Protein AF-A0A2E9GRE9-F1 (afdb_monomer_lite)

Sequence (209 aa):
MIEGAEVELYDLEKDPDESDNRAALERDVARELSERLAAVQSAPDWSETRSVGPEESELLMALGYVVSDNALEGDPFAPGLPDARVRVADVALISEGERLLRRVLAARRAGKPERRVELLGKARGVYEELRRRDPNNPHIPYGLALVEFGSGNCALALPLLERAAELHPFRLPLFTALVQCYREAGRYSDAEQAQAVLASLTEQVLDPD

pLDDT: mean 80.94, std 16.48, range [36.91, 98.12]

Radius of gyration: 22.89 Å; chains: 1; bounding box: 59×32×59 Å

Foldseek 3Di:
DADAPDQFDDDCVVCVPSPDGCCVVPVVVSVVVVVVVVVVVPPPDPPPVPPQDPVSVVVCVVVVVDDPPPPDPDDPNPPPPHGVVLCVVVVVLLVLLVVLLVVLVVCVVVVNVVSNLVSLVVSVVSLVVSCVSPVPDLCSLVSVLSSCLSVVNLVVNQVSLVSNCVVCVQDLVSLVSNLVSCVVVVVNVSNVVSVVSNVVSVVCVVDVD

Secondary structure (DSSP, 8-state):
-PPPSS-----TTT-TT-----TTT-HHHHHHHHHHHHHHHSSS-S-------HHHHHHHHHTT-S--TTS-SS-TT-TTSPPTTHHHHHHHHHHHHHHHHHHHHHHHHTT-HHHHHHHHHHHHHHHHHHHHH-TT-THHHHHHHHHHHHTT-HHHHHHHHHHHHHH-TT-HHHHHHHHHHHHHTT-HHHHHHHHHHHHHHHHHHH---

Structure (mmCIF, N/CA/C/O backbone):
data_AF-A0A2E9GRE9-F1
#
_entry.id   AF-A0A2E9GRE9-F1
#
loop_
_atom_site.group_PDB
_atom_site.id
_atom_site.type_symbol
_atom_site.label_atom_id
_atom_site.label_alt_id
_atom_site.label_comp_id
_atom_site.label_asym_id
_atom_site.label_entity_id
_atom_site.label_seq_id
_atom_site.pdbx_PDB_ins_code
_atom_site.Cartn_x
_atom_site.Cartn_y
_atom_site.Cartn_z
_atom_site.occupancy
_atom_site.B_iso_or_equiv
_atom_site.auth_seq_id
_atom_site.auth_comp_id
_atom_site.auth_asym_id
_atom_site.auth_atom_id
_atom_site.pdbx_PDB_model_num
ATOM 1 N N . MET A 1 1 ? 27.136 -0.439 -14.323 1.00 48.53 1 MET A N 1
ATOM 2 C CA . MET A 1 1 ? 25.914 -0.421 -15.155 1.00 48.53 1 MET A CA 1
ATOM 3 C C . MET A 1 1 ? 25.164 -1.706 -14.854 1.00 48.53 1 MET A C 1
ATOM 5 O O . MET A 1 1 ? 25.800 -2.747 -14.914 1.00 48.53 1 MET A O 1
ATOM 9 N N . ILE A 1 2 ? 23.904 -1.645 -14.426 1.00 50.66 2 ILE A N 1
ATOM 10 C CA . ILE A 1 2 ? 23.143 -2.847 -14.040 1.00 50.66 2 ILE A CA 1
ATOM 11 C C . ILE A 1 2 ? 22.568 -3.454 -15.316 1.00 50.66 2 ILE A C 1
ATOM 13 O O . ILE A 1 2 ? 21.858 -2.747 -16.028 1.00 50.66 2 ILE A O 1
ATOM 17 N N . GLU A 1 3 ? 22.899 -4.703 -15.631 1.00 60.19 3 GLU A N 1
ATOM 18 C CA . GLU A 1 3 ? 22.300 -5.440 -16.748 1.00 60.19 3 GLU A CA 1
ATOM 19 C C . GLU A 1 3 ? 20.949 -6.016 -16.300 1.00 60.19 3 GLU A C 1
ATOM 21 O O . GLU A 1 3 ? 20.850 -6.598 -15.219 1.00 60.19 3 GLU A O 1
ATOM 26 N N . GLY A 1 4 ? 19.900 -5.757 -17.084 1.00 63.06 4 GLY A N 1
ATOM 27 C CA . GLY A 1 4 ? 18.545 -6.230 -16.802 1.00 63.06 4 GLY A CA 1
ATOM 28 C C . GLY A 1 4 ? 18.334 -7.680 -17.243 1.00 63.06 4 GLY A C 1
ATOM 29 O O . GLY A 1 4 ? 19.144 -8.240 -17.978 1.00 63.06 4 GLY A O 1
ATOM 30 N N . ALA A 1 5 ? 17.234 -8.293 -16.809 1.00 66.56 5 ALA A N 1
ATOM 31 C CA . ALA A 1 5 ? 16.863 -9.658 -17.189 1.00 66.56 5 ALA A CA 1
ATOM 32 C C . ALA A 1 5 ? 16.397 -9.760 -18.653 1.00 66.56 5 ALA A C 1
ATOM 34 O O . ALA A 1 5 ? 16.486 -10.831 -19.257 1.00 66.56 5 ALA A O 1
ATOM 35 N N . GLU A 1 6 ? 15.908 -8.656 -19.224 1.00 74.38 6 GLU A N 1
ATOM 36 C CA . GLU A 1 6 ? 15.486 -8.564 -20.620 1.00 74.38 6 GLU A CA 1
ATOM 37 C C . GLU A 1 6 ? 16.447 -7.698 -21.444 1.00 74.38 6 GLU A C 1
ATOM 39 O O . GLU A 1 6 ? 17.042 -6.737 -20.954 1.00 74.38 6 GLU A O 1
ATOM 44 N N . VAL A 1 7 ? 16.597 -8.046 -22.727 1.00 82.94 7 VAL A N 1
ATOM 45 C CA . VAL A 1 7 ? 17.365 -7.241 -23.683 1.00 82.94 7 VAL A CA 1
ATOM 46 C C . VAL A 1 7 ? 16.493 -6.077 -24.142 1.00 82.94 7 VAL A C 1
ATOM 48 O O . VAL A 1 7 ? 15.405 -6.280 -24.684 1.00 82.94 7 VAL A O 1
ATOM 51 N N . GLU A 1 8 ? 16.991 -4.860 -23.956 1.00 84.94 8 GLU A N 1
ATOM 52 C CA . GLU A 1 8 ? 16.275 -3.625 -24.266 1.00 84.94 8 GLU A CA 1
ATOM 53 C C . GLU A 1 8 ? 17.073 -2.757 -25.242 1.00 84.94 8 GLU A C 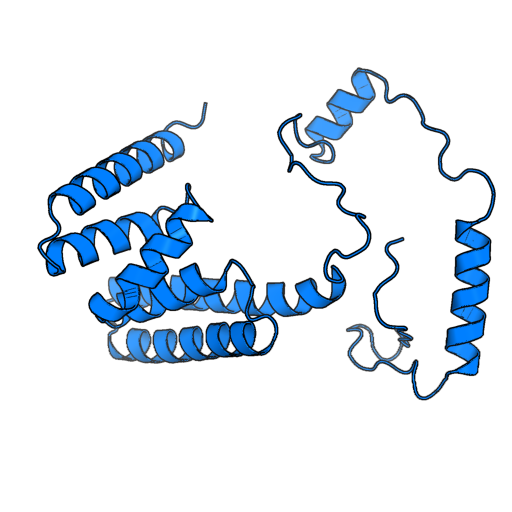1
ATOM 55 O O . GLU A 1 8 ? 18.300 -2.673 -25.158 1.00 84.94 8 GLU A O 1
ATOM 60 N N . LEU A 1 9 ? 16.371 -2.114 -26.177 1.00 89.12 9 LEU A N 1
ATOM 61 C CA . LEU A 1 9 ? 16.954 -1.175 -27.134 1.00 89.12 9 LEU A CA 1
ATOM 62 C C . LEU A 1 9 ? 15.965 -0.035 -27.389 1.00 89.12 9 LEU A C 1
ATOM 64 O O . LEU A 1 9 ? 14.937 -0.253 -28.028 1.00 89.12 9 LEU A O 1
ATOM 68 N N . TYR A 1 10 ? 16.299 1.167 -26.919 1.00 88.50 10 TYR A N 1
ATOM 69 C CA . TYR A 1 10 ? 15.474 2.372 -27.047 1.00 88.50 10 TYR A CA 1
ATOM 70 C C . TYR A 1 10 ? 16.167 3.430 -27.918 1.00 88.50 10 TYR A C 1
ATOM 72 O O . TYR A 1 10 ? 17.393 3.550 -27.924 1.00 88.50 10 TYR A O 1
ATOM 80 N N . ASP A 1 11 ? 15.374 4.212 -28.652 1.00 90.50 11 ASP A N 1
ATOM 81 C CA . ASP A 1 11 ? 15.832 5.363 -29.443 1.00 90.50 11 ASP A CA 1
ATOM 82 C C . ASP A 1 11 ? 15.481 6.645 -28.679 1.00 90.50 11 ASP A C 1
ATOM 84 O O . ASP A 1 11 ? 14.425 7.231 -28.904 1.00 90.50 11 ASP A O 1
ATOM 88 N N . LEU A 1 12 ? 16.351 7.063 -27.755 1.00 87.44 12 LEU A N 1
ATOM 89 C CA . LEU A 1 12 ? 16.073 8.155 -26.806 1.00 87.44 12 LEU A CA 1
ATOM 90 C C . LEU A 1 12 ? 15.789 9.514 -27.468 1.00 87.44 12 LEU A C 1
ATOM 92 O O . LEU A 1 12 ? 15.186 10.386 -26.847 1.00 87.44 12 LEU A O 1
ATOM 96 N N . GLU A 1 13 ? 16.205 9.721 -28.723 1.00 90.12 13 GLU A N 1
ATOM 97 C CA . GLU A 1 13 ? 15.867 10.945 -29.462 1.00 90.12 13 GLU A CA 1
ATOM 98 C C . GLU A 1 13 ? 14.387 10.983 -29.862 1.00 90.12 13 GLU A C 1
ATOM 100 O O . GLU A 1 13 ? 13.791 12.059 -29.944 1.00 90.12 13 GLU A O 1
ATOM 105 N N . LYS A 1 14 ? 13.793 9.816 -30.133 1.00 89.06 14 LYS A N 1
ATOM 106 C CA . LYS A 1 14 ? 12.389 9.684 -30.553 1.00 89.06 14 LYS A CA 1
ATOM 107 C C . LYS A 1 14 ? 11.466 9.230 -29.429 1.00 89.06 14 LYS A C 1
ATOM 109 O O . LYS A 1 14 ? 10.276 9.529 -29.478 1.00 89.06 14 LYS A O 1
ATOM 114 N N . ASP A 1 15 ? 12.016 8.532 -28.448 1.00 87.38 15 ASP A N 1
ATOM 115 C CA . ASP A 1 15 ? 11.335 7.932 -27.310 1.00 87.38 15 ASP A CA 1
ATOM 116 C C . ASP A 1 15 ? 12.112 8.248 -26.019 1.00 87.38 15 ASP A C 1
ATOM 118 O O . ASP A 1 15 ? 12.773 7.383 -25.443 1.00 87.38 15 ASP A O 1
ATOM 122 N N . PRO A 1 16 ? 12.091 9.520 -25.576 1.00 86.00 16 PRO A N 1
ATOM 123 C CA . PRO A 1 16 ? 12.822 9.955 -24.386 1.00 86.00 16 PRO A CA 1
ATOM 124 C C . PRO A 1 16 ? 12.301 9.326 -23.086 1.00 86.00 16 PRO A C 1
ATOM 126 O O . PRO A 1 16 ? 13.002 9.372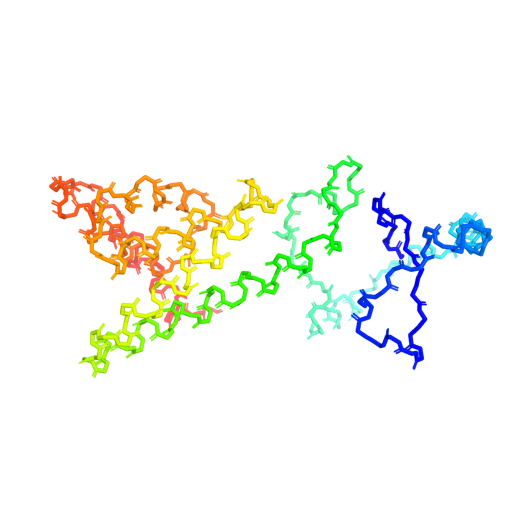 -22.079 1.00 86.00 16 PRO A O 1
ATOM 129 N N . ASP A 1 17 ? 11.088 8.765 -23.105 1.00 78.81 17 ASP A N 1
ATOM 130 C CA . ASP A 1 17 ? 10.452 8.105 -21.962 1.00 78.81 17 ASP A CA 1
ATOM 131 C C . ASP A 1 17 ? 10.656 6.573 -21.964 1.00 78.81 17 ASP A C 1
ATOM 133 O O . ASP A 1 17 ? 10.077 5.893 -21.117 1.00 78.81 17 ASP A O 1
ATOM 137 N N . GLU A 1 18 ? 11.456 6.028 -22.894 1.00 84.50 18 GLU A N 1
ATOM 138 C CA . GLU A 1 18 ? 11.802 4.594 -22.975 1.00 84.50 18 GLU A CA 1
ATOM 139 C C . GLU A 1 18 ? 10.560 3.677 -23.024 1.00 84.50 18 GLU A C 1
ATOM 141 O O . GLU A 1 18 ? 10.478 2.631 -22.379 1.00 84.50 18 GLU A O 1
ATOM 146 N N . SER A 1 19 ? 9.545 4.098 -23.779 1.00 82.25 19 SER A N 1
ATOM 147 C CA . SER A 1 19 ? 8.256 3.419 -23.888 1.00 82.25 19 SER A CA 1
ATOM 148 C C . SER A 1 19 ? 8.178 2.371 -25.010 1.00 82.25 19 SER A C 1
ATOM 150 O O . SER A 1 19 ? 7.302 1.502 -24.963 1.00 82.25 19 SER A O 1
ATOM 152 N N . ASP A 1 20 ? 9.078 2.414 -25.997 1.00 87.31 20 ASP A N 1
ATOM 153 C CA . ASP A 1 20 ? 9.103 1.542 -27.178 1.00 87.31 20 ASP A CA 1
ATOM 154 C C . ASP A 1 20 ? 10.392 0.706 -27.245 1.00 87.31 20 ASP A C 1
ATOM 156 O O . ASP A 1 20 ? 11.412 1.114 -27.808 1.00 87.31 20 ASP A O 1
ATOM 160 N N . ASN A 1 21 ? 10.349 -0.506 -26.680 1.00 88.12 21 ASN A N 1
ATOM 161 C CA . ASN A 1 21 ? 11.479 -1.432 -26.738 1.00 88.12 21 ASN A CA 1
ATOM 162 C C . ASN A 1 21 ? 11.607 -2.069 -28.136 1.00 88.12 21 ASN A C 1
ATOM 164 O O . ASN A 1 21 ? 10.840 -2.958 -28.522 1.00 88.12 21 ASN A O 1
ATOM 168 N N . ARG A 1 22 ? 12.653 -1.684 -28.872 1.00 89.69 22 ARG A N 1
ATOM 169 C CA . ARG A 1 22 ? 12.932 -2.130 -30.247 1.00 89.69 22 ARG A CA 1
ATOM 170 C C . ARG A 1 22 ? 13.828 -3.363 -30.329 1.00 89.69 22 ARG A C 1
ATOM 172 O O . ARG A 1 22 ? 14.076 -3.851 -31.433 1.00 89.69 22 ARG A O 1
ATOM 179 N N . ALA A 1 23 ? 14.276 -3.928 -29.206 1.00 88.62 23 ALA A N 1
ATOM 180 C CA . ALA A 1 23 ? 15.233 -5.042 -29.195 1.00 88.62 23 ALA A CA 1
ATOM 181 C C . ALA A 1 23 ? 14.754 -6.264 -29.998 1.00 88.62 23 ALA A C 1
ATOM 183 O O . ALA A 1 23 ? 15.540 -6.933 -30.671 1.00 88.62 23 ALA A O 1
ATOM 184 N N . ALA A 1 24 ? 13.446 -6.540 -29.983 1.00 87.88 24 ALA A N 1
ATOM 185 C CA . ALA A 1 24 ? 12.862 -7.649 -30.731 1.00 87.88 24 ALA A CA 1
ATOM 186 C C . ALA A 1 24 ? 12.829 -7.417 -32.254 1.00 87.88 24 ALA A C 1
ATOM 188 O O . ALA A 1 24 ? 12.911 -8.395 -33.007 1.00 87.88 24 ALA A O 1
ATOM 189 N N . LEU A 1 25 ? 12.700 -6.155 -32.685 1.00 90.44 25 LEU A N 1
ATOM 190 C CA . LEU A 1 25 ? 12.686 -5.722 -34.087 1.00 90.44 25 LEU A CA 1
ATOM 191 C C . LEU A 1 25 ? 14.108 -5.602 -34.650 1.00 90.44 25 LEU A C 1
ATOM 193 O O . LEU A 1 25 ? 14.351 -5.963 -35.799 1.00 90.44 25 LEU A O 1
ATOM 197 N N . GLU A 1 26 ? 15.056 -5.162 -33.824 1.00 92.06 26 GLU A N 1
ATOM 198 C CA . GLU A 1 26 ? 16.440 -4.859 -34.202 1.00 92.06 26 GLU A CA 1
ATOM 199 C C . GLU A 1 26 ? 17.439 -5.781 -33.503 1.00 92.06 26 GLU A C 1
ATOM 201 O O . GLU A 1 26 ? 18.402 -5.357 -32.866 1.00 92.06 26 GLU A O 1
ATOM 206 N N . ARG A 1 27 ? 17.216 -7.089 -33.645 1.00 89.50 27 ARG A N 1
ATOM 207 C CA . ARG A 1 27 ? 17.977 -8.123 -32.924 1.00 89.50 27 ARG A CA 1
ATOM 208 C C . ARG A 1 27 ? 19.475 -8.102 -33.196 1.00 89.50 27 ARG A C 1
ATOM 210 O O . ARG A 1 27 ? 20.252 -8.495 -32.331 1.00 89.50 27 ARG A O 1
ATOM 217 N N . ASP A 1 28 ? 19.880 -7.725 -34.405 1.00 91.50 28 ASP A N 1
ATOM 218 C CA . ASP A 1 28 ? 21.297 -7.660 -34.767 1.00 91.50 28 ASP A CA 1
ATOM 219 C C . ASP A 1 28 ? 21.977 -6.461 -34.098 1.00 91.50 28 ASP A C 1
ATOM 221 O O . ASP A 1 28 ? 23.050 -6.619 -33.524 1.00 91.50 28 ASP A O 1
ATOM 225 N N . VAL A 1 29 ? 21.305 -5.304 -34.072 1.00 91.19 29 VAL A N 1
ATOM 226 C CA . VAL A 1 29 ? 21.786 -4.092 -33.390 1.00 91.19 29 VAL A CA 1
ATOM 227 C C . VAL A 1 29 ? 21.863 -4.323 -31.883 1.00 91.19 29 VAL A C 1
ATOM 229 O O . VAL A 1 29 ? 22.888 -4.038 -31.270 1.00 91.19 29 VAL A O 1
ATOM 232 N N . ALA A 1 30 ? 20.811 -4.896 -31.290 1.00 88.38 30 ALA A N 1
ATOM 233 C CA . ALA A 1 30 ? 20.783 -5.215 -29.866 1.00 88.38 30 ALA A CA 1
ATOM 234 C C . ALA A 1 30 ? 21.940 -6.152 -29.478 1.00 88.38 30 ALA A C 1
ATOM 236 O O . ALA A 1 30 ? 22.645 -5.886 -28.510 1.00 88.38 30 ALA A O 1
ATOM 237 N N . ARG A 1 31 ? 22.196 -7.199 -30.277 1.00 88.62 31 ARG A N 1
ATOM 238 C CA . ARG A 1 31 ? 23.303 -8.140 -30.041 1.00 88.62 31 ARG A CA 1
ATOM 239 C C . ARG A 1 31 ? 24.666 -7.466 -30.138 1.00 88.62 31 ARG A C 1
ATOM 241 O O . ARG A 1 31 ? 25.493 -7.664 -29.256 1.00 88.62 31 ARG A O 1
ATOM 248 N N . GLU A 1 32 ? 24.892 -6.662 -31.174 1.00 91.25 32 GLU A N 1
ATOM 249 C CA . GLU A 1 32 ? 26.156 -5.943 -31.348 1.00 91.25 32 GLU A CA 1
ATOM 250 C C . GLU A 1 32 ? 26.431 -4.999 -30.169 1.00 91.25 32 GLU A C 1
ATOM 252 O O . GLU A 1 32 ? 27.549 -4.941 -29.654 1.00 91.25 32 GLU A O 1
ATOM 257 N N . LEU A 1 33 ? 25.411 -4.270 -29.712 1.00 86.88 33 LEU A N 1
ATOM 258 C CA . LEU A 1 33 ? 25.533 -3.379 -28.561 1.00 86.88 33 LEU A CA 1
ATOM 259 C C . LEU A 1 33 ? 25.784 -4.151 -27.259 1.00 86.88 33 LEU A C 1
ATOM 261 O O . LEU A 1 33 ? 26.643 -3.734 -26.483 1.00 86.88 33 LEU A O 1
ATOM 265 N N . SER A 1 34 ? 25.115 -5.289 -27.043 1.00 84.06 34 SER A N 1
ATOM 266 C CA . SER A 1 34 ? 25.382 -6.177 -25.903 1.00 84.06 34 SER A CA 1
ATOM 267 C C . SER A 1 34 ? 26.816 -6.713 -25.911 1.00 84.06 34 SER A C 1
ATOM 269 O O . SER A 1 34 ? 27.481 -6.695 -24.880 1.00 84.06 34 SER A O 1
ATOM 271 N N . GLU A 1 35 ? 27.336 -7.135 -27.065 1.00 87.25 35 GLU A N 1
ATOM 272 C CA . GLU A 1 35 ? 28.721 -7.609 -27.194 1.00 87.25 35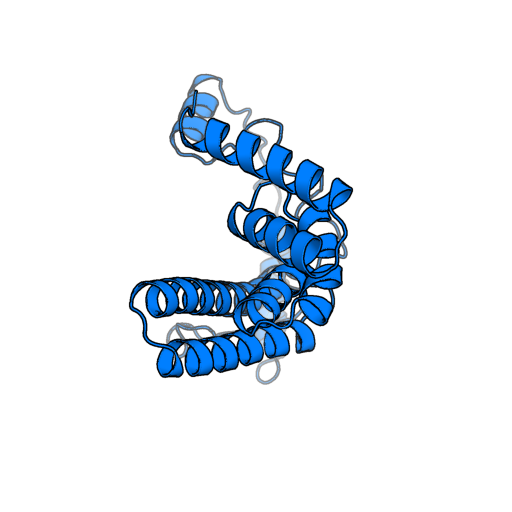 GLU A CA 1
ATOM 273 C C . GLU A 1 35 ? 29.733 -6.493 -26.900 1.00 87.25 35 GLU A C 1
ATOM 275 O O . GLU A 1 35 ? 30.696 -6.698 -26.157 1.00 87.25 35 GLU A O 1
ATOM 280 N N . ARG A 1 36 ? 29.497 -5.283 -27.427 1.00 86.56 36 ARG A N 1
ATOM 281 C CA . ARG A 1 36 ? 30.327 -4.104 -27.132 1.00 86.56 36 ARG A CA 1
ATOM 282 C C . ARG A 1 36 ? 30.297 -3.752 -25.649 1.00 86.56 36 ARG A C 1
ATOM 284 O O . ARG A 1 36 ? 31.336 -3.430 -25.079 1.00 86.56 36 ARG A O 1
ATOM 291 N N . LEU A 1 37 ? 29.129 -3.821 -25.020 1.00 82.19 37 LEU A N 1
ATOM 292 C CA . LEU A 1 37 ? 28.980 -3.564 -23.595 1.00 82.19 37 LEU A CA 1
ATOM 293 C C . LEU A 1 37 ? 29.718 -4.607 -22.752 1.00 82.19 37 LEU A C 1
ATOM 295 O O . LEU A 1 37 ? 30.454 -4.234 -21.840 1.00 82.19 37 LEU A O 1
ATOM 299 N N . ALA A 1 38 ? 29.562 -5.891 -23.074 1.00 80.62 38 ALA A N 1
ATOM 300 C CA . ALA A 1 38 ? 30.269 -6.972 -22.397 1.00 80.62 38 ALA A CA 1
ATOM 301 C C . ALA A 1 38 ? 31.790 -6.800 -22.526 1.00 80.62 38 ALA A C 1
ATOM 303 O O . ALA A 1 38 ? 32.522 -7.015 -21.560 1.00 80.62 38 ALA A O 1
ATOM 304 N N . ALA A 1 39 ? 32.280 -6.336 -23.681 1.00 81.56 39 ALA A N 1
ATOM 305 C CA . ALA A 1 39 ? 33.688 -5.992 -23.876 1.00 81.56 39 ALA A CA 1
ATOM 306 C C . ALA A 1 39 ? 34.142 -4.811 -22.993 1.00 81.56 39 ALA A C 1
ATOM 308 O O . ALA A 1 39 ? 35.253 -4.834 -22.473 1.00 81.56 39 ALA A O 1
ATOM 309 N N . VAL A 1 40 ? 33.290 -3.800 -22.779 1.00 76.81 40 VAL A N 1
ATOM 310 C CA . VAL A 1 40 ? 33.578 -2.673 -21.868 1.00 76.81 40 VAL A CA 1
ATOM 311 C C . VAL A 1 40 ? 33.585 -3.119 -20.403 1.00 76.81 40 VAL A C 1
ATOM 313 O O . VAL A 1 40 ? 34.449 -2.690 -19.644 1.00 76.81 40 VAL A O 1
ATOM 316 N N . GLN A 1 41 ? 32.653 -3.986 -20.001 1.00 68.12 41 GLN A N 1
ATOM 317 C CA . GLN A 1 41 ? 32.567 -4.514 -18.634 1.00 68.12 41 GLN A CA 1
ATOM 318 C C . GLN A 1 41 ? 33.697 -5.497 -18.300 1.00 68.12 41 GLN A C 1
ATOM 320 O O . GLN A 1 41 ? 34.141 -5.552 -17.158 1.00 68.12 41 GLN A O 1
ATOM 325 N N . SER A 1 42 ? 34.161 -6.270 -19.285 1.00 67.50 42 SER A N 1
ATOM 326 C CA . SER A 1 42 ? 35.286 -7.205 -19.140 1.00 67.50 42 SER A CA 1
ATOM 327 C C . SER A 1 42 ? 36.657 -6.555 -19.356 1.00 67.50 42 SER A C 1
ATOM 329 O O . SER A 1 42 ? 37.682 -7.216 -19.176 1.00 67.50 42 SER A O 1
ATOM 331 N N . ALA A 1 43 ? 36.699 -5.269 -19.722 1.00 64.12 43 ALA A N 1
ATOM 332 C CA . ALA A 1 43 ? 37.941 -4.515 -19.807 1.00 64.12 43 ALA A CA 1
ATOM 333 C C . ALA A 1 43 ? 38.577 -4.361 -18.408 1.00 64.12 43 ALA A C 1
ATOM 335 O O . ALA A 1 43 ? 37.850 -4.164 -17.431 1.00 64.12 43 ALA A O 1
ATOM 336 N N . PRO A 1 44 ? 39.917 -4.428 -18.275 1.00 55.78 44 PRO A N 1
ATOM 337 C CA . PRO A 1 44 ? 40.561 -4.323 -16.975 1.00 55.78 44 PRO A CA 1
ATOM 338 C C . PRO A 1 44 ? 40.362 -2.939 -16.347 1.00 55.78 44 PRO A C 1
ATOM 340 O O . PRO A 1 44 ? 40.695 -1.919 -16.944 1.00 55.78 44 PRO A O 1
ATOM 343 N N . ASP A 1 45 ? 39.883 -2.991 -15.109 1.00 54.59 45 ASP A N 1
ATOM 344 C CA . ASP A 1 45 ? 39.979 -2.018 -14.023 1.00 54.59 45 ASP A CA 1
ATOM 345 C C . ASP A 1 45 ? 39.280 -0.655 -14.174 1.00 54.59 45 ASP A C 1
ATOM 347 O O . ASP A 1 45 ? 39.893 0.403 -14.277 1.00 54.59 45 ASP A O 1
ATOM 351 N N . TRP A 1 46 ? 37.951 -0.681 -14.046 1.00 52.81 46 TRP A N 1
ATOM 352 C CA . TRP A 1 46 ? 37.181 0.456 -13.509 1.00 52.81 46 TRP A CA 1
ATOM 353 C C . TRP A 1 46 ? 37.097 0.419 -11.972 1.00 52.81 46 TRP A C 1
ATOM 355 O O . TRP A 1 46 ? 36.374 1.206 -11.363 1.00 52.81 46 TRP A O 1
ATOM 365 N N . SER A 1 47 ? 37.789 -0.539 -11.355 1.00 49.28 47 SER A N 1
ATOM 366 C CA . SER A 1 47 ? 37.681 -0.940 -9.959 1.00 49.28 47 SER A CA 1
ATOM 367 C C . SER A 1 47 ? 39.015 -0.813 -9.241 1.00 49.28 47 SER A C 1
ATOM 369 O O . SER A 1 47 ? 39.316 -1.644 -8.382 1.00 49.28 47 SER A O 1
ATOM 371 N N . GLU A 1 48 ? 39.812 0.219 -9.544 1.00 47.56 48 GLU A N 1
ATOM 372 C CA . GLU A 1 48 ? 40.796 0.635 -8.557 1.00 47.56 48 GLU A CA 1
ATOM 373 C C . GLU A 1 48 ? 39.963 0.949 -7.315 1.00 47.56 48 GLU A C 1
ATOM 375 O O . GLU A 1 48 ? 39.261 1.961 -7.252 1.00 47.56 48 GLU A O 1
ATOM 380 N N . THR A 1 49 ? 39.953 0.018 -6.359 1.00 48.78 49 THR A N 1
ATOM 381 C CA . THR A 1 49 ? 39.425 0.217 -5.019 1.00 48.78 49 THR A CA 1
ATOM 382 C C . THR A 1 49 ? 40.283 1.308 -4.414 1.00 48.78 49 THR A C 1
ATOM 384 O O . THR A 1 49 ? 41.261 1.054 -3.712 1.00 48.78 49 THR A O 1
ATOM 387 N N . ARG A 1 50 ? 39.953 2.552 -4.754 1.00 58.59 50 ARG A N 1
ATOM 388 C CA . ARG A 1 50 ? 40.482 3.730 -4.107 1.00 58.59 50 ARG A CA 1
ATOM 389 C C . ARG A 1 50 ? 40.020 3.610 -2.669 1.00 58.59 50 ARG A C 1
ATOM 391 O O . ARG A 1 50 ? 38.823 3.652 -2.392 1.00 58.59 50 ARG A O 1
ATOM 398 N N . SER A 1 51 ? 40.967 3.430 -1.756 1.00 57.97 51 SER A N 1
ATOM 399 C CA . SER A 1 51 ? 40.673 3.580 -0.340 1.00 57.97 51 SER A CA 1
ATOM 400 C C . SER A 1 51 ? 40.171 5.006 -0.136 1.00 57.97 51 SER A C 1
ATOM 402 O O . SER A 1 51 ? 40.925 5.958 -0.344 1.00 57.97 51 SER A O 1
ATOM 404 N N . VAL A 1 52 ? 38.897 5.147 0.212 1.00 66.31 52 VAL A N 1
ATOM 405 C CA . VAL A 1 52 ? 38.300 6.439 0.539 1.00 66.31 52 VAL A CA 1
ATOM 406 C C . VAL A 1 52 ? 38.958 6.928 1.827 1.00 66.31 52 VAL A C 1
ATOM 408 O O . VAL A 1 52 ? 38.944 6.228 2.842 1.00 66.31 52 VAL A O 1
ATOM 411 N N . GLY A 1 53 ? 39.598 8.096 1.772 1.00 77.00 53 GLY A N 1
ATOM 412 C CA . GLY A 1 53 ? 40.222 8.694 2.951 1.00 77.00 53 GLY A CA 1
ATOM 413 C C . GLY A 1 53 ? 39.182 9.131 3.998 1.00 77.00 53 GLY A C 1
ATOM 414 O O . GLY A 1 53 ? 38.005 9.271 3.670 1.00 77.00 53 GLY A O 1
ATOM 415 N N . PRO A 1 54 ? 39.586 9.409 5.250 1.00 67.75 54 PRO A N 1
ATOM 416 C CA . PRO A 1 54 ? 38.666 9.835 6.311 1.00 67.75 54 PRO A CA 1
ATOM 417 C C . PRO A 1 54 ? 37.847 11.086 5.950 1.00 67.75 54 PRO A C 1
ATOM 419 O O . PRO A 1 54 ? 36.634 11.097 6.132 1.00 67.75 54 PRO A O 1
ATOM 422 N N . GLU A 1 55 ? 38.490 12.101 5.364 1.00 71.56 55 GLU A N 1
ATOM 423 C CA . GLU A 1 55 ? 37.822 13.334 4.910 1.00 71.56 55 GLU A CA 1
ATOM 424 C C . GLU A 1 55 ? 36.857 13.084 3.744 1.00 71.56 55 GLU A C 1
ATOM 426 O O . GLU A 1 55 ? 35.792 13.689 3.663 1.00 71.56 55 GLU A O 1
ATOM 431 N N . GLU A 1 56 ? 37.205 12.175 2.833 1.00 74.00 56 GLU A N 1
ATOM 432 C CA . GLU A 1 56 ? 36.339 11.823 1.706 1.00 74.00 56 GLU A CA 1
ATOM 433 C C . GLU A 1 56 ? 35.116 11.042 2.176 1.00 74.00 56 GLU A C 1
ATOM 435 O O . GLU A 1 56 ? 34.022 11.250 1.661 1.00 74.00 56 GLU A O 1
ATOM 440 N N . SER A 1 57 ? 35.285 10.188 3.185 1.00 68.44 57 SER A N 1
ATOM 441 C CA . SER A 1 57 ? 34.184 9.478 3.829 1.00 68.44 57 SER A CA 1
ATOM 442 C C . SER A 1 57 ? 33.217 10.459 4.495 1.00 68.44 57 SER A C 1
ATOM 444 O O . SER A 1 57 ? 32.012 10.379 4.265 1.00 68.44 57 SER A O 1
ATOM 446 N N . GLU A 1 58 ? 33.727 11.453 5.234 1.00 69.88 58 GLU A N 1
ATOM 447 C CA . GLU A 1 58 ? 32.902 12.534 5.797 1.00 69.88 58 GLU A CA 1
ATOM 448 C C . GLU A 1 58 ? 32.176 13.340 4.719 1.00 69.88 58 GLU A C 1
ATOM 450 O O . GLU A 1 58 ? 30.987 13.627 4.861 1.00 69.88 58 GLU A O 1
ATOM 455 N N . LEU A 1 59 ? 32.854 13.665 3.617 1.00 68.00 59 LEU A N 1
ATOM 456 C CA . LEU A 1 59 ? 32.250 14.393 2.505 1.00 68.00 59 LEU A CA 1
ATOM 457 C C . LEU A 1 59 ? 31.135 13.578 1.835 1.00 68.00 59 LEU A C 1
ATOM 459 O O . LEU A 1 59 ? 30.071 14.111 1.525 1.00 68.00 59 LEU A O 1
ATOM 463 N N . LEU A 1 60 ? 31.351 12.279 1.636 1.00 70.38 60 LEU A N 1
ATOM 464 C CA . LEU A 1 60 ? 30.355 11.381 1.057 1.00 70.38 60 LEU A CA 1
ATOM 465 C C . LEU A 1 60 ? 29.170 11.155 2.002 1.00 70.38 60 LEU A C 1
ATOM 467 O O . LEU A 1 60 ? 28.035 11.086 1.529 1.00 70.38 60 LEU A O 1
ATOM 471 N N . MET A 1 61 ? 29.404 11.107 3.317 1.00 61.53 61 MET A N 1
ATOM 472 C CA . MET A 1 61 ? 28.341 11.099 4.327 1.00 61.53 61 MET A CA 1
ATOM 473 C C . MET A 1 61 ? 27.540 12.408 4.304 1.00 61.53 61 MET A C 1
ATOM 475 O O . MET A 1 61 ? 26.314 12.370 4.253 1.00 61.53 61 MET A O 1
ATOM 479 N N . ALA A 1 62 ? 28.207 13.565 4.251 1.00 60.72 62 ALA A N 1
ATOM 480 C CA . ALA A 1 62 ? 27.557 14.876 4.163 1.00 60.72 62 ALA A CA 1
ATOM 481 C C . ALA A 1 62 ? 26.732 15.057 2.874 1.00 60.72 62 ALA A C 1
ATOM 483 O O . ALA A 1 62 ? 25.724 15.762 2.872 1.00 60.72 62 ALA A O 1
ATOM 484 N N . LEU A 1 63 ? 27.145 14.407 1.784 1.00 63.38 63 LEU A N 1
ATOM 485 C CA . LEU A 1 63 ? 26.427 14.383 0.508 1.00 63.38 63 LEU A CA 1
ATOM 486 C C . LEU A 1 63 ? 25.371 13.262 0.419 1.00 63.38 63 LEU A C 1
ATOM 488 O O . LEU A 1 63 ? 24.651 13.196 -0.576 1.00 63.38 63 LEU A O 1
ATOM 492 N N . GLY A 1 64 ? 25.266 12.393 1.431 1.00 51.88 64 GLY A N 1
ATOM 493 C CA . GLY A 1 64 ? 24.290 11.300 1.492 1.00 51.88 64 GLY A CA 1
ATOM 494 C C . GLY A 1 64 ? 24.595 10.094 0.594 1.00 51.88 64 GLY A C 1
ATOM 495 O O . GLY A 1 64 ? 23.711 9.269 0.375 1.00 51.88 64 GLY A O 1
ATOM 496 N N . TYR A 1 65 ? 25.819 9.973 0.070 1.00 60.72 65 TYR A N 1
ATOM 497 C CA . TYR A 1 65 ? 26.254 8.834 -0.756 1.00 60.72 65 TYR A CA 1
ATOM 498 C C . TYR A 1 65 ? 26.726 7.627 0.067 1.00 60.72 65 TYR A C 1
ATOM 500 O O . TYR A 1 65 ? 26.866 6.536 -0.480 1.00 60.72 65 TYR A O 1
ATOM 508 N N . VAL A 1 66 ? 26.959 7.807 1.369 1.00 56.44 66 VAL A N 1
ATOM 509 C CA . VAL A 1 66 ? 27.248 6.725 2.319 1.00 56.44 66 VAL A CA 1
ATOM 510 C C . VAL A 1 66 ? 26.096 6.658 3.315 1.00 56.44 66 VAL A C 1
ATOM 512 O O . VAL A 1 66 ? 25.851 7.610 4.053 1.00 56.44 66 VAL A O 1
ATOM 515 N N . VAL A 1 67 ? 25.382 5.532 3.327 1.00 49.97 67 VAL A N 1
ATOM 516 C CA . VAL A 1 67 ? 24.450 5.189 4.406 1.00 49.97 67 VAL A CA 1
ATOM 517 C C . VAL A 1 67 ? 25.266 4.461 5.473 1.00 49.97 67 VAL A C 1
ATOM 519 O O . VAL A 1 67 ? 26.096 3.619 5.137 1.00 49.97 67 VAL A O 1
ATOM 522 N N . SER A 1 68 ? 25.071 4.821 6.741 1.00 40.84 68 SER A N 1
ATOM 523 C CA . SER A 1 68 ? 25.713 4.169 7.888 1.00 40.84 68 SER A CA 1
ATOM 524 C C . SER A 1 68 ? 25.546 2.641 7.851 1.00 40.84 68 SER A C 1
ATOM 526 O O . SER A 1 68 ? 24.598 2.144 7.244 1.00 40.84 68 SER A O 1
ATOM 528 N N . ASP A 1 69 ? 26.449 1.920 8.531 1.00 41.69 69 ASP A N 1
ATOM 529 C CA . ASP A 1 69 ? 26.644 0.449 8.595 1.00 41.69 69 ASP A CA 1
ATOM 530 C C . ASP A 1 69 ? 25.391 -0.451 8.771 1.00 41.69 69 ASP A C 1
ATOM 532 O O . ASP A 1 69 ? 25.504 -1.672 8.770 1.00 41.69 69 ASP A O 1
ATOM 536 N N . ASN A 1 70 ? 24.185 0.110 8.883 1.00 39.16 70 ASN A N 1
ATOM 537 C CA . ASN A 1 70 ? 22.907 -0.604 8.950 1.00 39.16 70 ASN A CA 1
ATOM 538 C C . ASN A 1 70 ? 22.098 -0.594 7.635 1.00 39.16 70 ASN A C 1
ATOM 540 O O . ASN A 1 70 ? 20.906 -0.921 7.630 1.00 39.16 70 ASN A O 1
ATOM 544 N N . ALA A 1 71 ? 22.699 -0.215 6.508 1.00 38.94 71 ALA A N 1
ATOM 545 C CA . ALA A 1 71 ? 22.026 -0.217 5.214 1.00 38.94 71 ALA A CA 1
ATOM 546 C C . ALA A 1 71 ? 21.917 -1.635 4.627 1.00 38.94 71 ALA A C 1
ATOM 548 O O . ALA A 1 71 ? 22.814 -2.083 3.927 1.00 38.94 71 ALA A O 1
ATOM 549 N N . LEU A 1 72 ? 20.785 -2.296 4.899 1.00 40.03 72 LEU A N 1
ATOM 550 C CA . LEU A 1 72 ? 20.253 -3.483 4.208 1.00 40.03 72 LEU A CA 1
ATOM 551 C C . LEU A 1 72 ? 21.255 -4.643 4.036 1.00 40.03 72 LEU A C 1
ATOM 553 O O . LEU A 1 72 ? 22.004 -4.703 3.068 1.00 40.03 72 LEU A O 1
ATOM 557 N N . GLU A 1 73 ? 21.192 -5.632 4.932 1.00 36.91 73 GLU A N 1
ATOM 558 C CA . GLU A 1 73 ? 21.824 -6.938 4.706 1.00 36.91 73 GLU A CA 1
ATOM 559 C C . GLU A 1 73 ? 21.382 -7.533 3.352 1.00 36.91 73 GLU A C 1
ATOM 561 O O . GLU A 1 73 ? 20.211 -7.863 3.153 1.00 36.91 73 GLU A O 1
ATOM 566 N N . GLY A 1 74 ? 22.330 -7.680 2.422 1.00 47.72 74 GLY A N 1
ATOM 567 C CA . GLY A 1 74 ? 22.149 -8.359 1.137 1.00 47.72 74 GLY A CA 1
ATOM 568 C C . GLY A 1 74 ? 22.997 -7.741 0.025 1.00 47.72 74 GLY A C 1
ATOM 569 O O . GLY A 1 74 ? 23.088 -6.524 -0.079 1.00 47.72 74 GLY A O 1
ATOM 570 N N . ASP A 1 75 ? 23.616 -8.571 -0.819 1.00 50.66 75 ASP A N 1
ATOM 571 C CA . ASP A 1 75 ? 24.271 -8.095 -2.044 1.00 50.66 75 ASP A CA 1
ATOM 572 C C . ASP A 1 75 ? 23.189 -7.563 -3.010 1.00 50.66 75 ASP A C 1
ATOM 574 O O . ASP A 1 75 ? 22.368 -8.356 -3.481 1.00 50.66 75 ASP A O 1
ATOM 578 N N . PRO A 1 76 ? 23.146 -6.249 -3.317 1.00 50.75 76 PRO A N 1
ATOM 579 C CA . PRO A 1 76 ? 22.141 -5.666 -4.210 1.00 50.75 76 PRO A CA 1
ATOM 580 C C . PRO A 1 76 ? 22.285 -6.140 -5.665 1.00 50.75 76 PRO A C 1
ATOM 582 O O . PRO A 1 76 ? 21.411 -5.857 -6.486 1.00 50.75 76 PRO A O 1
ATOM 585 N N . PHE A 1 77 ? 23.357 -6.871 -5.977 1.00 56.75 77 PHE A N 1
ATOM 586 C CA . PHE A 1 77 ? 23.621 -7.492 -7.270 1.00 56.75 77 PHE A CA 1
ATOM 587 C C . PHE A 1 77 ? 23.573 -9.026 -7.210 1.00 56.75 77 PHE A C 1
ATOM 589 O O . PHE A 1 77 ? 24.003 -9.685 -8.159 1.00 56.75 77 PHE A O 1
ATOM 596 N N . ALA A 1 78 ? 23.033 -9.609 -6.130 1.00 54.97 78 ALA A N 1
ATOM 597 C CA . ALA A 1 78 ? 22.938 -11.055 -5.981 1.00 54.97 78 ALA A CA 1
ATOM 598 C C . ALA A 1 78 ? 22.209 -11.696 -7.187 1.00 54.97 78 ALA A C 1
ATOM 600 O O . ALA A 1 78 ? 21.090 -11.286 -7.526 1.00 54.97 78 ALA A O 1
ATOM 601 N N . PRO A 1 79 ? 22.793 -12.732 -7.822 1.00 49.03 79 PRO A N 1
ATOM 602 C CA . PRO A 1 79 ? 22.151 -13.441 -8.923 1.00 49.03 79 PRO A CA 1
ATOM 603 C C . PRO A 1 79 ? 20.804 -14.025 -8.477 1.00 49.03 79 PRO A C 1
ATOM 605 O O . PRO A 1 79 ? 20.744 -14.797 -7.520 1.00 49.03 79 PRO A O 1
ATOM 608 N N . GLY A 1 80 ? 19.721 -13.670 -9.172 1.00 57.03 80 GLY A N 1
ATOM 609 C CA . GLY A 1 80 ? 18.360 -14.115 -8.848 1.00 57.03 80 GLY A CA 1
ATOM 610 C C . GLY A 1 80 ? 17.487 -13.080 -8.132 1.00 57.03 80 GLY A C 1
ATOM 611 O O . GLY A 1 80 ? 16.314 -13.362 -7.883 1.00 57.03 80 GLY A O 1
ATOM 612 N N . LEU A 1 81 ? 18.006 -11.881 -7.841 1.00 52.84 81 LEU A N 1
ATOM 613 C CA . LEU A 1 81 ? 17.153 -10.743 -7.502 1.00 52.84 81 LEU A CA 1
ATOM 614 C C . LEU A 1 81 ? 16.291 -10.344 -8.718 1.00 52.84 81 LEU A C 1
ATOM 616 O O . LEU A 1 81 ? 16.792 -10.362 -9.845 1.00 52.84 81 LEU A O 1
ATOM 620 N N . PRO A 1 82 ? 15.006 -9.988 -8.520 1.00 56.22 82 PRO A N 1
ATOM 621 C CA . PRO A 1 82 ? 14.181 -9.435 -9.590 1.00 56.22 82 PRO A CA 1
ATOM 622 C C . PRO A 1 82 ? 14.852 -8.204 -10.200 1.00 56.22 82 PRO A C 1
ATOM 624 O O . PRO A 1 82 ? 15.400 -7.381 -9.463 1.00 56.22 82 PRO A O 1
ATOM 627 N N . ASP A 1 83 ? 14.775 -8.065 -11.524 1.00 61.12 83 ASP A N 1
ATOM 628 C CA . ASP A 1 83 ? 15.351 -6.925 -12.236 1.00 61.12 83 ASP A CA 1
ATOM 629 C C . ASP A 1 83 ? 14.867 -5.604 -11.616 1.00 61.12 83 ASP A C 1
ATOM 631 O O . ASP A 1 83 ? 13.666 -5.325 -11.524 1.00 61.12 83 ASP A O 1
ATOM 635 N N . ALA A 1 84 ? 15.817 -4.780 -11.173 1.00 59.50 84 ALA A N 1
ATOM 636 C CA . ALA A 1 84 ? 15.530 -3.498 -10.548 1.00 59.50 84 ALA A CA 1
ATOM 637 C C . ALA A 1 84 ? 14.722 -2.566 -11.470 1.00 59.50 84 ALA A C 1
ATOM 639 O O . ALA A 1 84 ? 13.954 -1.745 -10.967 1.00 59.50 84 ALA A O 1
ATOM 640 N N . ARG A 1 85 ? 14.829 -2.719 -12.799 1.00 62.44 85 ARG A N 1
ATOM 641 C CA . ARG A 1 85 ? 14.050 -1.959 -13.790 1.00 62.44 85 ARG A CA 1
ATOM 642 C C . ARG A 1 85 ? 12.572 -2.344 -13.785 1.00 62.44 85 ARG A C 1
ATOM 644 O O . ARG A 1 85 ? 11.718 -1.465 -13.858 1.00 62.44 85 ARG A O 1
ATOM 651 N N . VAL A 1 86 ? 12.244 -3.621 -13.565 1.00 61.81 86 VAL A N 1
ATOM 652 C CA . VAL A 1 86 ? 10.849 -4.076 -13.389 1.00 61.81 86 VAL A CA 1
ATOM 653 C C . VAL A 1 86 ? 10.210 -3.389 -12.180 1.00 61.81 86 VAL A C 1
ATOM 655 O O . VAL A 1 86 ? 9.046 -2.982 -12.227 1.00 61.81 86 VAL A O 1
ATOM 658 N N . ARG A 1 87 ? 11.000 -3.151 -11.125 1.00 62.28 87 ARG A N 1
ATOM 659 C CA . ARG A 1 87 ? 10.540 -2.436 -9.930 1.00 62.28 87 ARG A CA 1
ATOM 660 C C . ARG A 1 87 ? 10.273 -0.949 -10.179 1.00 62.28 87 ARG A C 1
ATOM 662 O O . ARG A 1 87 ? 9.541 -0.361 -9.391 1.00 62.28 87 ARG A O 1
ATOM 669 N N . VAL A 1 88 ? 10.797 -0.328 -11.241 1.00 65.62 88 VAL A N 1
ATOM 670 C CA . VAL A 1 88 ? 10.550 1.100 -11.541 1.00 65.62 88 VAL A CA 1
ATOM 671 C C . VAL A 1 88 ? 9.077 1.340 -11.880 1.00 65.62 88 VAL A C 1
ATOM 673 O O . VAL A 1 88 ? 8.454 2.258 -11.340 1.00 65.62 88 VAL A O 1
ATOM 676 N N . ALA A 1 89 ? 8.480 0.473 -12.702 1.00 68.88 89 ALA A N 1
ATOM 677 C CA . ALA A 1 89 ? 7.049 0.533 -13.003 1.00 68.88 89 ALA A CA 1
ATOM 678 C C . ALA A 1 89 ? 6.192 0.289 -11.747 1.00 68.88 89 ALA A C 1
ATOM 680 O O . ALA A 1 89 ? 5.177 0.958 -11.529 1.00 68.88 89 ALA A O 1
ATOM 681 N N . ASP A 1 90 ? 6.634 -0.618 -10.874 1.00 78.19 90 ASP A N 1
ATOM 682 C CA . ASP A 1 90 ? 5.967 -0.878 -9.600 1.00 78.19 90 ASP A CA 1
ATOM 683 C C . ASP A 1 90 ? 6.088 0.318 -8.644 1.00 78.19 90 ASP A C 1
ATOM 685 O O . ASP A 1 90 ? 5.124 0.646 -7.956 1.00 78.19 90 ASP A O 1
ATOM 689 N N . VAL A 1 91 ? 7.215 1.039 -8.644 1.00 80.19 91 VAL A N 1
ATOM 690 C CA . VAL A 1 91 ? 7.409 2.276 -7.867 1.00 80.19 91 VAL A CA 1
ATOM 691 C C . VAL A 1 91 ? 6.410 3.355 -8.284 1.00 80.19 91 VAL A C 1
ATOM 693 O O . VAL A 1 91 ? 5.873 4.046 -7.412 1.00 80.19 91 VAL A O 1
ATOM 696 N N . ALA A 1 92 ? 6.098 3.483 -9.577 1.00 83.69 92 ALA A N 1
ATOM 697 C CA . ALA A 1 92 ? 5.077 4.419 -10.048 1.00 83.69 92 ALA A CA 1
ATOM 698 C C . ALA A 1 92 ? 3.679 4.057 -9.511 1.00 83.69 92 ALA A C 1
ATOM 700 O O . ALA A 1 92 ? 2.970 4.924 -8.991 1.00 83.69 92 ALA A O 1
ATOM 701 N N . LEU A 1 93 ? 3.306 2.772 -9.553 1.00 87.12 93 LEU A N 1
ATOM 702 C CA . LEU A 1 93 ? 2.044 2.279 -8.987 1.00 87.12 93 LEU A CA 1
ATOM 703 C C . LEU A 1 93 ? 1.993 2.446 -7.463 1.00 87.12 93 LEU A C 1
ATOM 705 O O . LEU A 1 93 ? 0.993 2.927 -6.931 1.00 87.12 93 LEU A O 1
ATOM 709 N N . ILE A 1 94 ? 3.071 2.113 -6.749 1.00 85.81 94 ILE A N 1
ATOM 710 C CA . ILE A 1 94 ? 3.172 2.291 -5.294 1.00 85.81 94 ILE A CA 1
ATOM 711 C C . ILE A 1 94 ? 2.981 3.768 -4.937 1.00 85.81 94 ILE A C 1
ATOM 713 O O . ILE A 1 94 ? 2.151 4.095 -4.085 1.00 85.81 94 ILE A O 1
ATOM 717 N N . SER A 1 95 ? 3.693 4.660 -5.628 1.00 86.12 95 SER A N 1
ATOM 718 C CA . SER A 1 95 ? 3.613 6.109 -5.415 1.00 86.12 95 SER A CA 1
ATOM 719 C C . SER A 1 95 ? 2.204 6.641 -5.674 1.00 86.12 95 SER A C 1
ATOM 721 O O . SER A 1 95 ? 1.686 7.453 -4.900 1.00 86.12 95 SER A O 1
ATOM 723 N N . GLU A 1 96 ? 1.544 6.156 -6.727 1.00 91.19 96 GLU A N 1
ATOM 724 C CA . GLU A 1 96 ? 0.170 6.534 -7.036 1.00 91.19 96 GLU A CA 1
ATOM 725 C C . GLU A 1 96 ? -0.822 6.045 -5.975 1.00 91.19 96 GLU A C 1
ATOM 727 O O . GLU A 1 96 ? -1.674 6.813 -5.514 1.00 91.19 96 GLU A O 1
ATOM 732 N N . GLY A 1 97 ? -0.684 4.793 -5.538 1.00 93.31 97 GLY A N 1
ATOM 733 C CA . GLY A 1 97 ? -1.492 4.204 -4.474 1.00 93.31 97 GLY A CA 1
ATOM 734 C C . GLY A 1 97 ? -1.365 4.989 -3.168 1.00 93.31 97 GLY A C 1
ATOM 735 O O . GLY A 1 97 ? -2.375 5.397 -2.583 1.00 93.31 97 GLY A O 1
ATOM 736 N N . GLU A 1 98 ? -0.137 5.307 -2.750 1.00 91.06 98 GLU A N 1
ATOM 737 C CA . GLU A 1 98 ? 0.116 6.110 -1.550 1.00 91.06 98 GLU A CA 1
ATOM 738 C C . GLU A 1 98 ? -0.465 7.526 -1.677 1.00 91.06 98 GLU A C 1
ATOM 740 O O . GLU A 1 98 ? -1.084 8.043 -0.737 1.00 91.06 98 GLU A O 1
ATOM 745 N N . ARG A 1 99 ? -0.331 8.161 -2.848 1.00 93.62 99 ARG A N 1
ATOM 746 C CA . ARG A 1 99 ? -0.912 9.482 -3.120 1.00 93.62 99 ARG A CA 1
ATOM 747 C C . ARG A 1 99 ? -2.434 9.461 -2.997 1.00 93.62 99 ARG A C 1
ATOM 749 O O . ARG A 1 99 ? -3.019 10.373 -2.400 1.00 93.62 99 ARG A O 1
ATOM 756 N N . LEU A 1 100 ? -3.090 8.431 -3.526 1.00 97.50 100 LEU A N 1
ATOM 757 C CA . LEU A 1 100 ? -4.535 8.245 -3.399 1.00 97.50 100 LEU A CA 1
ATOM 758 C C . LEU A 1 100 ? -4.944 8.040 -1.936 1.00 97.50 100 LEU A C 1
ATOM 760 O O . LEU A 1 100 ? -5.859 8.723 -1.471 1.00 97.50 100 LEU A O 1
ATOM 764 N N . LEU A 1 101 ? -4.232 7.203 -1.177 1.00 93.94 101 LEU A N 1
ATOM 765 C CA . LEU A 1 101 ? -4.494 6.977 0.250 1.00 93.94 101 LEU A CA 1
ATOM 766 C C . LEU A 1 101 ? -4.323 8.252 1.096 1.00 93.94 101 LEU A C 1
ATOM 768 O O . LEU A 1 101 ? -5.159 8.549 1.954 1.00 93.94 101 LEU A O 1
ATOM 772 N N . ARG A 1 102 ? -3.319 9.092 0.815 1.00 92.88 102 ARG A N 1
ATOM 773 C CA . ARG A 1 102 ? -3.197 10.414 1.466 1.00 92.88 102 ARG A CA 1
ATOM 774 C C . ARG A 1 102 ? -4.415 11.298 1.183 1.00 92.88 102 ARG A C 1
ATOM 776 O O . ARG A 1 102 ? -4.922 11.974 2.081 1.00 92.88 102 ARG A O 1
ATOM 783 N N . ARG A 1 103 ? -4.937 11.266 -0.046 1.00 96.06 103 ARG A N 1
ATOM 784 C CA . ARG A 1 103 ? -6.150 12.012 -0.426 1.00 96.06 103 ARG A CA 1
ATOM 785 C C . ARG A 1 103 ? -7.412 11.440 0.218 1.00 96.06 103 ARG A C 1
ATOM 787 O O . ARG A 1 103 ? -8.299 12.224 0.545 1.00 96.06 103 ARG A O 1
ATOM 794 N N . VAL A 1 104 ? -7.493 10.126 0.445 1.00 96.19 104 VAL A N 1
ATOM 795 C CA . VAL A 1 104 ? -8.571 9.494 1.234 1.00 96.19 104 VAL A CA 1
ATOM 796 C C . VAL A 1 104 ? -8.605 10.094 2.639 1.00 96.19 104 VAL A C 1
ATOM 798 O O . VAL A 1 104 ? -9.667 10.524 3.097 1.00 96.19 104 VAL A O 1
ATOM 801 N N . LEU A 1 105 ? -7.448 10.196 3.304 1.00 91.25 105 LEU A N 1
ATOM 802 C CA . LEU A 1 105 ? -7.347 10.809 4.633 1.00 91.25 105 LEU A CA 1
ATOM 803 C C . LEU A 1 105 ? -7.763 12.286 4.612 1.00 91.25 105 LEU A C 1
ATOM 805 O O . LEU A 1 105 ? -8.520 12.726 5.479 1.00 91.25 105 LEU A O 1
ATOM 809 N N . ALA A 1 106 ? -7.330 13.045 3.603 1.00 93.19 106 ALA A N 1
ATOM 810 C CA . ALA A 1 106 ? -7.739 14.439 3.432 1.00 93.19 106 ALA A CA 1
ATOM 811 C C . ALA A 1 106 ? -9.258 14.579 3.206 1.00 93.19 106 ALA A C 1
ATOM 813 O O . ALA A 1 106 ? -9.902 15.410 3.843 1.00 93.19 106 ALA A O 1
ATOM 814 N N . ALA A 1 107 ? -9.855 13.733 2.360 1.00 94.62 107 ALA A N 1
ATOM 815 C CA . ALA A 1 107 ? -11.295 13.720 2.104 1.00 94.62 107 ALA A CA 1
ATOM 816 C C . ALA A 1 107 ? -12.104 13.342 3.354 1.00 94.62 107 ALA A C 1
ATOM 818 O O . ALA A 1 107 ? -13.148 13.943 3.608 1.00 94.62 107 ALA A O 1
ATOM 819 N N . ARG A 1 108 ? -11.604 12.399 4.169 1.00 92.88 108 ARG A N 1
ATOM 820 C CA . ARG A 1 108 ? -12.195 12.053 5.472 1.00 92.88 108 ARG A CA 1
ATOM 821 C C . ARG A 1 108 ? -12.213 13.263 6.406 1.00 92.88 108 ARG A C 1
ATOM 823 O O . ARG A 1 108 ? -13.266 13.564 6.955 1.00 92.88 108 ARG A O 1
ATOM 830 N N . ARG A 1 109 ? -11.082 13.963 6.561 1.00 93.38 109 ARG A N 1
ATOM 831 C CA . ARG A 1 109 ? -10.981 15.165 7.413 1.00 93.38 109 ARG A CA 1
ATOM 832 C C . ARG A 1 109 ? -11.875 16.305 6.927 1.00 93.38 109 ARG A C 1
ATOM 834 O O . ARG A 1 109 ? -12.452 17.011 7.740 1.00 93.38 109 ARG A O 1
ATOM 841 N N . ALA A 1 110 ? -12.026 16.445 5.613 1.00 95.69 110 ALA A N 1
ATOM 842 C CA . ALA A 1 110 ? -12.896 17.444 4.999 1.00 95.69 110 ALA A CA 1
ATOM 843 C C . ALA A 1 110 ? -14.392 17.069 5.008 1.00 95.69 110 ALA A C 1
ATOM 845 O O . ALA A 1 110 ? -15.190 17.815 4.447 1.00 95.69 110 ALA A O 1
ATOM 846 N N . GLY A 1 111 ? -14.775 15.912 5.567 1.00 96.44 111 GLY A N 1
ATOM 847 C CA . GLY A 1 111 ? -16.170 15.467 5.601 1.00 96.44 111 GLY A CA 1
ATOM 848 C C . GLY A 1 111 ? -16.770 15.198 4.216 1.00 96.44 111 GLY A C 1
ATOM 849 O O . GLY A 1 111 ? -17.953 15.442 4.019 1.00 96.44 111 GLY A O 1
ATOM 850 N N . LYS A 1 112 ? -15.966 14.726 3.250 1.00 97.31 112 LYS A N 1
ATOM 851 C CA . LYS A 1 112 ? -16.385 14.450 1.860 1.00 97.31 112 LYS A CA 1
ATOM 852 C C . LYS A 1 112 ? -16.484 12.938 1.596 1.00 97.31 112 LYS A C 1
ATOM 854 O O . LYS A 1 112 ? -15.539 12.362 1.040 1.00 97.31 112 LYS A O 1
ATOM 859 N N . PRO A 1 113 ? -17.565 12.261 2.024 1.00 95.19 113 PRO A N 1
ATOM 860 C CA . PRO A 1 113 ? -17.666 10.805 1.964 1.00 95.19 113 PRO A CA 1
ATOM 861 C C . PRO A 1 113 ? -17.699 10.258 0.531 1.00 95.19 113 PRO A C 1
ATOM 863 O O . PRO A 1 113 ? -17.054 9.246 0.274 1.00 95.19 113 PRO A O 1
ATOM 866 N N . GLU A 1 114 ? -18.341 10.938 -0.419 1.00 97.00 114 GLU A N 1
ATOM 867 C CA . GLU A 1 114 ? -18.413 10.502 -1.823 1.00 97.00 114 GLU A CA 1
ATOM 868 C C . GLU A 1 114 ? -17.017 10.496 -2.444 1.00 97.00 114 GLU A C 1
ATOM 870 O O . GLU A 1 114 ? -16.582 9.521 -3.059 1.00 97.00 114 GLU A O 1
ATOM 875 N N . ARG A 1 115 ? -16.260 11.572 -2.193 1.00 97.25 115 ARG A N 1
ATOM 876 C CA . ARG A 1 115 ? -14.877 11.690 -2.656 1.00 97.25 115 ARG A CA 1
ATOM 877 C C . ARG A 1 115 ? -13.982 10.635 -2.017 1.00 97.25 115 ARG A C 1
ATOM 879 O O . ARG A 1 115 ? -13.085 10.120 -2.676 1.00 97.25 115 ARG A O 1
ATOM 886 N N . ARG A 1 116 ? -14.214 10.314 -0.743 1.00 96.56 116 ARG A N 1
ATOM 887 C CA . ARG A 1 116 ? -13.488 9.254 -0.039 1.00 96.56 116 ARG A CA 1
ATOM 888 C C . ARG A 1 116 ? -13.729 7.894 -0.697 1.00 96.56 116 ARG A C 1
ATOM 890 O O . ARG A 1 116 ? -12.757 7.196 -0.962 1.00 96.56 116 ARG A O 1
ATOM 897 N N . VAL A 1 117 ? -14.984 7.550 -0.993 1.00 97.38 117 VAL A N 1
ATOM 898 C CA . VAL A 1 117 ? -15.351 6.286 -1.658 1.00 97.38 117 VAL A CA 1
ATOM 899 C C . VAL A 1 117 ? -14.718 6.189 -3.047 1.00 97.38 117 VAL A C 1
ATOM 901 O O . VAL A 1 117 ? -14.097 5.179 -3.366 1.00 97.38 117 VAL A O 1
ATOM 904 N N . GLU A 1 118 ? -14.789 7.256 -3.846 1.00 97.88 118 GLU A N 1
ATOM 905 C CA . GLU A 1 118 ? -14.157 7.294 -5.171 1.00 97.88 118 GLU A CA 1
ATOM 906 C C . GLU A 1 118 ? -12.638 7.059 -5.090 1.00 97.88 118 GLU A C 1
ATOM 908 O O . GLU A 1 118 ? -12.074 6.272 -5.851 1.00 97.88 118 GLU A O 1
ATOM 913 N N . LEU A 1 119 ? -11.963 7.733 -4.154 1.00 98.12 119 LEU A N 1
ATOM 914 C CA . LEU A 1 119 ? -10.516 7.615 -3.979 1.00 98.12 119 LEU A CA 1
ATOM 915 C C . LEU A 1 119 ? -10.102 6.228 -3.474 1.00 98.12 119 LEU A C 1
ATOM 917 O O . LEU A 1 119 ? -9.080 5.715 -3.922 1.00 98.12 119 LEU A O 1
ATOM 921 N N . LEU A 1 120 ? -10.894 5.608 -2.595 1.00 98.00 120 LEU A N 1
ATOM 922 C CA . LEU A 1 120 ? -10.675 4.230 -2.146 1.00 98.00 120 LEU A CA 1
ATOM 923 C C . LEU A 1 120 ? -10.800 3.232 -3.301 1.00 98.00 120 LEU A C 1
ATOM 925 O O . LEU A 1 120 ? -9.970 2.335 -3.413 1.00 98.00 120 LEU A O 1
ATOM 929 N N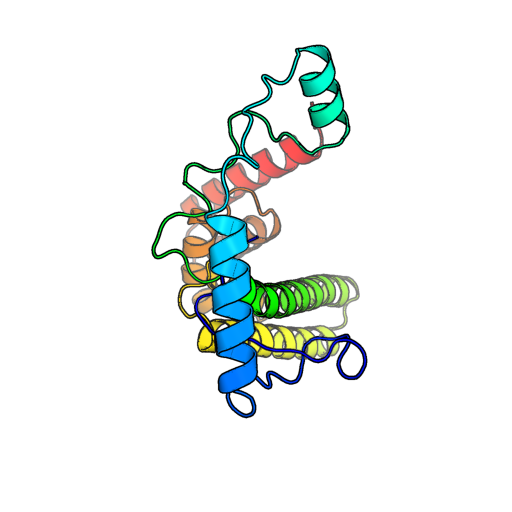 . GLY A 1 121 ? -11.782 3.416 -4.190 1.00 97.81 121 GLY A N 1
ATOM 930 C CA . GLY A 1 121 ? -11.927 2.595 -5.395 1.00 97.81 121 GLY A CA 1
ATOM 931 C C . GLY A 1 121 ? -10.722 2.710 -6.332 1.00 97.81 121 GLY A C 1
ATOM 932 O O . GLY A 1 121 ? -10.206 1.699 -6.806 1.00 97.81 121 GLY A O 1
ATOM 933 N N . LYS A 1 122 ? -10.213 3.931 -6.537 1.00 98.12 122 LYS A N 1
ATOM 934 C CA . LYS A 1 122 ? -8.990 4.166 -7.324 1.00 98.12 122 LYS A CA 1
ATOM 935 C C . LYS A 1 122 ? -7.762 3.523 -6.682 1.00 98.12 122 LYS A C 1
ATOM 937 O O . LYS A 1 122 ? -7.020 2.830 -7.369 1.00 98.12 122 LYS A O 1
ATOM 942 N N . ALA A 1 123 ? -7.572 3.712 -5.375 1.00 97.62 123 ALA A N 1
ATOM 943 C CA . ALA A 1 123 ? -6.450 3.120 -4.646 1.00 97.62 123 ALA A CA 1
ATOM 944 C C . ALA A 1 123 ? -6.487 1.587 -4.720 1.00 97.62 123 ALA A C 1
ATOM 946 O O . ALA A 1 123 ? -5.463 0.962 -4.980 1.00 97.62 123 ALA A O 1
ATOM 947 N N . ARG A 1 124 ? -7.676 0.987 -4.576 1.00 97.75 124 ARG A N 1
ATOM 948 C CA . ARG A 1 124 ? -7.875 -0.453 -4.768 1.00 97.75 124 ARG A CA 1
ATOM 949 C C . ARG A 1 124 ? -7.408 -0.906 -6.146 1.00 97.75 124 ARG A C 1
ATOM 951 O O . ARG A 1 124 ? -6.623 -1.838 -6.223 1.00 97.75 124 ARG A O 1
ATOM 958 N N . GLY A 1 125 ? -7.853 -0.233 -7.210 1.00 97.19 125 GLY A N 1
ATOM 959 C CA . GLY A 1 125 ? -7.464 -0.576 -8.580 1.00 97.19 125 GLY A CA 1
ATOM 960 C C . GLY A 1 125 ? -5.947 -0.588 -8.777 1.00 97.19 125 GLY A C 1
ATOM 961 O O . GLY A 1 125 ? -5.418 -1.522 -9.366 1.00 97.19 125 GLY A O 1
ATOM 962 N N . VAL A 1 126 ? -5.244 0.393 -8.205 1.00 96.38 126 VAL A N 1
ATOM 963 C CA . VAL A 1 126 ? -3.777 0.489 -8.282 1.00 96.38 126 VAL A CA 1
ATOM 964 C C . VAL A 1 126 ? -3.082 -0.671 -7.565 1.00 96.38 126 VAL A C 1
ATOM 966 O O . VAL A 1 126 ? -2.186 -1.291 -8.131 1.00 96.38 126 VAL A O 1
ATOM 969 N N . TYR A 1 127 ? -3.492 -1.007 -6.341 1.00 94.62 127 TYR A N 1
ATOM 970 C C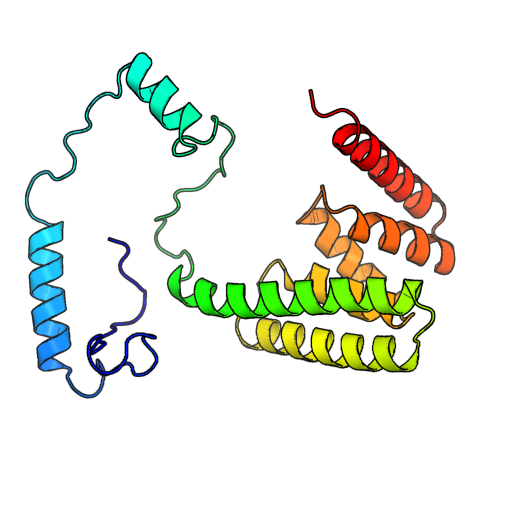A . TYR A 1 127 ? -2.870 -2.115 -5.607 1.00 94.62 127 TYR A CA 1
ATOM 971 C C . TYR A 1 127 ? -3.244 -3.494 -6.169 1.00 94.62 127 TYR A C 1
ATOM 973 O O . TYR A 1 127 ? -2.454 -4.429 -6.070 1.00 94.62 127 TYR A O 1
ATOM 981 N N . GLU A 1 128 ? -4.412 -3.625 -6.797 1.00 95.56 128 GLU A N 1
ATOM 982 C CA . GLU A 1 128 ? -4.792 -4.822 -7.555 1.00 95.56 128 GLU A CA 1
ATOM 983 C C . GLU A 1 128 ? -3.975 -4.975 -8.843 1.00 95.56 128 GLU A C 1
ATOM 985 O O . GLU A 1 128 ? -3.582 -6.082 -9.205 1.00 95.56 128 GLU A O 1
ATOM 990 N N . GLU A 1 129 ? -3.674 -3.872 -9.530 1.00 94.12 129 GLU A N 1
ATOM 991 C CA . GLU A 1 129 ? -2.731 -3.863 -10.649 1.00 94.12 129 GLU A CA 1
ATOM 992 C C . GLU A 1 129 ? -1.339 -4.307 -10.198 1.00 94.12 129 GLU A C 1
ATOM 994 O O . GLU A 1 129 ? -0.779 -5.236 -10.781 1.00 94.12 129 GLU A O 1
ATOM 999 N N . LEU A 1 130 ? -0.828 -3.710 -9.117 1.00 90.31 130 LEU A N 1
ATOM 1000 C CA . LEU A 1 130 ? 0.463 -4.071 -8.536 1.00 90.31 130 LEU A CA 1
ATOM 1001 C C . LEU A 1 130 ? 0.510 -5.561 -8.178 1.00 90.31 130 LEU A C 1
ATOM 1003 O O . LEU A 1 130 ? 1.462 -6.243 -8.530 1.00 90.31 130 LEU A O 1
ATOM 1007 N N . ARG A 1 131 ? -0.558 -6.097 -7.573 1.00 90.44 131 ARG A N 1
ATOM 1008 C CA . ARG A 1 131 ? -0.665 -7.523 -7.232 1.00 90.44 131 ARG A CA 1
ATOM 1009 C C . ARG A 1 131 ? -0.702 -8.451 -8.440 1.00 90.44 131 ARG A C 1
ATOM 1011 O O . ARG A 1 131 ? -0.229 -9.578 -8.337 1.00 90.44 131 ARG A O 1
ATOM 1018 N N . ARG A 1 132 ? -1.269 -8.021 -9.570 1.00 90.44 132 ARG A N 1
ATOM 1019 C CA . ARG A 1 132 ? -1.235 -8.808 -10.814 1.00 90.44 132 ARG A CA 1
ATOM 1020 C C . ARG A 1 132 ? 0.161 -8.842 -11.433 1.00 90.44 132 ARG A C 1
ATOM 1022 O O . ARG A 1 132 ? 0.505 -9.853 -12.035 1.00 90.44 132 ARG A O 1
ATOM 1029 N N . ARG A 1 133 ? 0.922 -7.751 -11.310 1.00 85.25 133 ARG A N 1
ATOM 1030 C CA . ARG A 1 133 ? 2.287 -7.627 -11.843 1.00 85.25 133 ARG A CA 1
ATOM 1031 C C . ARG A 1 133 ? 3.306 -8.366 -10.981 1.00 85.25 133 ARG A C 1
ATOM 1033 O O . ARG A 1 133 ? 4.037 -9.201 -11.496 1.00 85.25 133 ARG A O 1
ATOM 1040 N N . ASP A 1 134 ? 3.298 -8.092 -9.681 1.00 80.00 134 ASP A N 1
ATOM 1041 C CA . ASP A 1 134 ? 4.180 -8.702 -8.690 1.00 80.00 134 ASP A CA 1
ATOM 1042 C C . ASP A 1 134 ? 3.360 -9.164 -7.472 1.00 80.00 134 ASP A C 1
ATOM 1044 O O . ASP A 1 134 ? 3.158 -8.408 -6.518 1.00 80.00 134 ASP A O 1
ATOM 1048 N N . PRO A 1 135 ? 2.876 -10.420 -7.466 1.00 84.25 135 PRO A N 1
ATOM 1049 C CA . PRO A 1 135 ? 2.104 -10.967 -6.352 1.00 84.25 135 PRO A CA 1
ATOM 1050 C C . PRO A 1 135 ? 2.845 -10.981 -5.008 1.00 84.25 135 PRO A C 1
ATOM 1052 O O . PRO A 1 135 ? 2.194 -11.039 -3.963 1.00 84.25 135 PRO A O 1
ATOM 1055 N N . ASN A 1 136 ? 4.181 -10.938 -5.025 1.00 78.94 136 ASN A N 1
ATOM 1056 C CA . ASN A 1 136 ? 5.021 -11.010 -3.832 1.00 78.94 136 ASN A CA 1
ATOM 1057 C C . ASN A 1 136 ? 5.483 -9.626 -3.350 1.00 78.94 136 ASN A C 1
ATOM 1059 O O . ASN A 1 136 ? 6.255 -9.543 -2.392 1.00 78.94 136 ASN A O 1
ATOM 1063 N N . ASN A 1 137 ? 4.993 -8.543 -3.963 1.00 78.94 137 ASN A N 1
ATOM 1064 C CA . ASN A 1 137 ? 5.406 -7.195 -3.605 1.00 78.94 137 ASN A CA 1
ATOM 1065 C C . ASN A 1 137 ? 5.025 -6.857 -2.144 1.00 78.94 137 ASN A C 1
ATOM 1067 O O . ASN A 1 137 ? 3.836 -6.859 -1.790 1.00 78.94 137 ASN A O 1
ATOM 1071 N N . PRO A 1 138 ? 5.990 -6.483 -1.281 1.00 78.44 138 PRO A N 1
ATOM 1072 C CA . PRO A 1 138 ? 5.743 -6.246 0.143 1.00 78.44 138 PRO A CA 1
ATOM 1073 C C . PRO A 1 138 ? 4.899 -4.991 0.431 1.00 78.44 138 PRO A C 1
ATOM 1075 O O . PRO A 1 138 ? 4.492 -4.776 1.575 1.00 78.44 138 PRO A O 1
ATOM 1078 N N . HIS A 1 139 ? 4.613 -4.152 -0.571 1.00 82.62 139 HIS A N 1
ATOM 1079 C CA . HIS A 1 139 ? 3.729 -2.990 -0.423 1.00 82.62 139 HIS A CA 1
ATOM 1080 C C . HIS A 1 139 ? 2.241 -3.337 -0.566 1.00 82.62 139 HIS A C 1
ATOM 1082 O O . HIS A 1 139 ? 1.392 -2.564 -0.113 1.00 82.62 139 HIS A O 1
ATOM 1088 N N . ILE A 1 140 ? 1.905 -4.492 -1.152 1.00 87.81 140 ILE A N 1
ATOM 1089 C CA . ILE A 1 140 ? 0.512 -4.896 -1.391 1.00 87.81 140 ILE A CA 1
ATOM 1090 C C . ILE A 1 140 ? -0.267 -5.090 -0.086 1.00 87.81 140 ILE A C 1
ATOM 1092 O O . ILE A 1 140 ? -1.351 -4.506 0.015 1.00 87.81 140 ILE A O 1
ATOM 1096 N N . PRO A 1 141 ? 0.234 -5.843 0.923 1.00 88.31 141 PRO A N 1
ATOM 1097 C CA . PRO A 1 141 ? -0.501 -6.025 2.173 1.00 88.31 141 PRO A CA 1
ATOM 1098 C C . PRO A 1 141 ? -0.827 -4.684 2.830 1.00 88.31 141 PRO A C 1
ATOM 1100 O O . PRO A 1 141 ? -1.971 -4.450 3.200 1.00 88.31 141 PRO A O 1
ATOM 1103 N N . TYR A 1 142 ? 0.138 -3.760 2.871 1.00 88.06 142 TYR A N 1
ATOM 1104 C CA . TYR A 1 142 ? -0.051 -2.421 3.429 1.00 88.06 142 TYR A CA 1
ATOM 1105 C C . TYR A 1 142 ? -1.103 -1.604 2.663 1.00 88.06 142 TYR A C 1
ATOM 1107 O O . TYR A 1 142 ? -2.034 -1.061 3.261 1.00 88.06 142 TYR A O 1
ATOM 1115 N N . GLY A 1 143 ? -0.976 -1.528 1.337 1.00 92.00 143 GLY A N 1
ATOM 1116 C CA . GLY A 1 143 ? -1.875 -0.747 0.493 1.00 92.00 143 GLY A CA 1
ATOM 1117 C C . GLY A 1 143 ? -3.319 -1.236 0.550 1.00 92.00 143 GLY A C 1
ATOM 1118 O O . GLY A 1 143 ? -4.233 -0.453 0.822 1.00 92.00 143 GLY A O 1
ATOM 1119 N N . LEU A 1 144 ? -3.528 -2.542 0.356 1.00 96.06 144 LEU A N 1
ATOM 1120 C CA . LEU A 1 144 ? -4.859 -3.148 0.410 1.00 96.06 144 LEU A CA 1
ATOM 1121 C C . LEU A 1 144 ? -5.456 -3.092 1.818 1.00 96.06 144 LEU A C 1
ATOM 1123 O O . LEU A 1 144 ? -6.643 -2.798 1.949 1.00 96.06 144 LEU A O 1
ATOM 1127 N N . ALA A 1 145 ? -4.653 -3.276 2.868 1.00 95.12 145 ALA A N 1
ATOM 1128 C CA . ALA A 1 145 ? -5.115 -3.127 4.243 1.00 95.12 145 ALA A CA 1
ATOM 1129 C C . ALA A 1 145 ? -5.715 -1.741 4.510 1.00 95.12 145 ALA A C 1
ATOM 1131 O O . ALA A 1 145 ? -6.806 -1.631 5.069 1.00 95.12 145 ALA A O 1
ATOM 1132 N N . LEU A 1 146 ? -5.035 -0.673 4.077 1.00 95.00 146 LEU A N 1
ATOM 1133 C CA . LEU A 1 146 ? -5.524 0.696 4.248 1.00 95.00 146 LEU A CA 1
ATOM 1134 C C . LEU A 1 146 ? -6.754 1.000 3.387 1.00 95.00 146 LEU A C 1
ATOM 1136 O O . LEU A 1 146 ? -7.611 1.783 3.805 1.00 95.00 146 LEU A O 1
ATOM 1140 N N . VAL A 1 147 ? -6.872 0.373 2.215 1.00 97.50 147 VAL A N 1
ATOM 1141 C CA . VAL A 1 147 ? -8.084 0.444 1.390 1.00 97.50 147 VAL A CA 1
ATOM 1142 C C . VAL A 1 147 ? -9.263 -0.223 2.100 1.00 97.50 147 VAL A C 1
ATOM 1144 O O . VAL A 1 147 ? -10.336 0.380 2.188 1.00 97.50 147 VAL A O 1
ATOM 1147 N N . GLU A 1 148 ? -9.088 -1.436 2.629 1.00 97.62 148 GLU A N 1
ATOM 1148 C CA . GLU A 1 148 ? -10.149 -2.146 3.352 1.00 97.62 148 GLU A CA 1
ATOM 1149 C C . GLU A 1 148 ? -10.546 -1.411 4.628 1.00 97.62 148 GLU A C 1
ATOM 1151 O O . GLU A 1 148 ? -11.729 -1.163 4.865 1.00 97.62 148 GLU A O 1
ATOM 1156 N N . PHE A 1 149 ? -9.557 -0.964 5.400 1.00 96.81 149 PHE A N 1
ATOM 1157 C CA . PHE A 1 149 ? -9.771 -0.161 6.595 1.00 96.81 149 PHE A CA 1
ATOM 1158 C C . PHE A 1 149 ? -10.515 1.141 6.280 1.00 96.81 149 PHE A C 1
ATOM 1160 O O . PHE A 1 149 ? -11.513 1.468 6.920 1.00 96.81 149 PHE A O 1
ATOM 1167 N N . GLY A 1 150 ? -10.083 1.876 5.251 1.00 94.81 150 GLY A N 1
ATOM 1168 C CA . GLY A 1 150 ? -10.748 3.103 4.817 1.00 94.81 150 GLY A CA 1
ATOM 1169 C C . GLY A 1 150 ? -12.175 2.877 4.308 1.00 94.81 150 GLY A C 1
ATOM 1170 O O . GLY A 1 150 ? -12.996 3.797 4.372 1.00 94.81 150 GLY A O 1
ATOM 1171 N N . SER A 1 151 ? -12.476 1.659 3.851 1.00 95.25 151 SER A N 1
ATOM 1172 C CA . SER A 1 151 ? -13.813 1.214 3.444 1.00 95.25 151 SER A CA 1
ATOM 1173 C C . SER A 1 151 ? -14.682 0.752 4.623 1.00 95.25 151 SER A C 1
ATOM 1175 O O . SER A 1 151 ? -15.865 0.499 4.428 1.00 95.25 151 SER A O 1
ATOM 1177 N N . GLY A 1 152 ? -14.128 0.675 5.839 1.00 94.62 152 GLY A N 1
ATOM 1178 C CA . GLY A 1 152 ? -14.817 0.179 7.036 1.00 94.62 152 GLY A CA 1
ATOM 1179 C C . GLY A 1 152 ? -14.829 -1.347 7.162 1.00 94.62 152 GLY A C 1
ATOM 1180 O O . GLY A 1 152 ? -15.501 -1.888 8.034 1.00 94.62 152 GLY A O 1
ATOM 1181 N N . ASN A 1 153 ? -14.081 -2.058 6.318 1.00 96.38 153 ASN A N 1
ATOM 1182 C CA . ASN A 1 153 ? -14.057 -3.516 6.287 1.00 96.38 153 ASN A CA 1
ATOM 1183 C C . ASN A 1 153 ? -12.970 -4.065 7.220 1.00 96.38 153 ASN A C 1
ATOM 1185 O O . ASN A 1 153 ? -12.032 -4.721 6.764 1.00 96.38 153 ASN A O 1
ATOM 1189 N N . CYS A 1 154 ? -13.069 -3.816 8.529 1.00 96.56 154 CYS A N 1
ATOM 1190 C CA . CYS A 1 154 ? -12.023 -4.233 9.469 1.00 96.56 154 CYS A CA 1
ATOM 1191 C C . CYS A 1 154 ? -11.750 -5.746 9.459 1.00 96.56 154 CYS A C 1
ATOM 1193 O O . CYS A 1 154 ? -10.600 -6.150 9.597 1.00 96.56 154 CYS A O 1
ATOM 1195 N N . ALA A 1 155 ? -12.761 -6.578 9.191 1.00 95.88 155 ALA A N 1
ATOM 1196 C CA . ALA A 1 155 ? -12.589 -8.026 9.046 1.00 95.88 155 ALA A CA 1
ATOM 1197 C C . ALA A 1 155 ? -11.655 -8.421 7.883 1.00 95.88 155 ALA A C 1
ATOM 1199 O O . ALA A 1 155 ? -10.901 -9.381 8.006 1.00 95.88 155 ALA A O 1
ATOM 1200 N N . LEU A 1 156 ? -11.687 -7.678 6.769 1.00 96.19 156 LEU A N 1
ATOM 1201 C CA . LEU A 1 156 ? -10.795 -7.903 5.623 1.00 96.19 156 LEU A CA 1
ATOM 1202 C C . LEU A 1 156 ? -9.443 -7.208 5.808 1.00 96.19 156 LEU A C 1
ATOM 1204 O O . LEU A 1 156 ? -8.424 -7.704 5.336 1.00 96.19 156 LEU A O 1
ATOM 1208 N N . ALA A 1 157 ? -9.427 -6.068 6.502 1.00 97.06 157 ALA A N 1
ATOM 1209 C CA . ALA A 1 157 ? -8.211 -5.306 6.750 1.00 97.06 157 ALA A CA 1
ATOM 1210 C C . ALA A 1 157 ? -7.265 -6.030 7.714 1.00 97.06 157 ALA A C 1
ATOM 1212 O O . ALA A 1 157 ? -6.066 -6.054 7.466 1.00 97.06 157 ALA A O 1
ATOM 1213 N N . LEU A 1 158 ? -7.787 -6.625 8.791 1.00 96.31 158 LEU A N 1
ATOM 1214 C CA . LEU A 1 158 ? -6.987 -7.174 9.890 1.00 96.31 158 LEU A CA 1
ATOM 1215 C C . LEU A 1 158 ? -5.862 -8.134 9.456 1.00 96.31 158 LEU A C 1
ATOM 1217 O O . LEU A 1 158 ? -4.715 -7.838 9.786 1.00 96.31 158 LEU A O 1
ATOM 1221 N N . PRO A 1 159 ? -6.114 -9.202 8.669 1.00 95.50 159 PRO A N 1
ATOM 1222 C CA . PRO A 1 159 ? -5.039 -10.109 8.254 1.00 95.50 159 PRO A CA 1
ATOM 1223 C C . PRO A 1 159 ? -3.990 -9.421 7.365 1.00 95.50 159 PRO A C 1
ATOM 1225 O O . PRO A 1 159 ? -2.805 -9.749 7.413 1.00 95.50 159 PRO A O 1
ATOM 1228 N N . LEU A 1 160 ? -4.403 -8.438 6.559 1.00 93.94 160 LEU A N 1
ATOM 1229 C CA . LEU A 1 160 ? -3.490 -7.661 5.719 1.00 93.94 160 LEU A CA 1
ATOM 1230 C C . LEU A 1 160 ? -2.657 -6.679 6.554 1.00 93.94 160 LEU A C 1
ATOM 1232 O O . LEU A 1 160 ? -1.474 -6.491 6.277 1.00 93.94 160 LEU A O 1
ATOM 1236 N N . LEU A 1 161 ? -3.262 -6.071 7.579 1.00 93.44 161 LEU A N 1
ATOM 1237 C CA . LEU A 1 161 ? -2.598 -5.173 8.520 1.00 93.44 161 LEU A CA 1
ATOM 1238 C C . LEU A 1 161 ? -1.554 -5.922 9.360 1.00 93.44 161 LEU A C 1
ATOM 1240 O O . LEU A 1 161 ? -0.443 -5.425 9.518 1.00 93.44 161 LEU A O 1
ATOM 1244 N N . GLU A 1 162 ? -1.895 -7.111 9.864 1.00 92.06 162 GLU A N 1
ATOM 1245 C CA . GLU A 1 162 ? -0.980 -7.983 10.613 1.00 92.06 162 GLU A CA 1
ATOM 1246 C C . GLU A 1 162 ? 0.242 -8.333 9.757 1.00 92.06 162 GLU A C 1
ATOM 1248 O O . GLU A 1 162 ? 1.378 -8.082 10.160 1.00 92.06 162 GLU A O 1
ATOM 1253 N N . ARG A 1 163 ? 0.017 -8.779 8.515 1.00 89.00 163 ARG A N 1
ATOM 1254 C CA . ARG A 1 163 ? 1.110 -9.072 7.580 1.00 89.00 163 ARG A CA 1
ATOM 1255 C C . ARG A 1 163 ? 1.940 -7.836 7.229 1.00 89.00 163 ARG A C 1
ATOM 1257 O O . ARG A 1 163 ? 3.155 -7.924 7.081 1.00 89.00 163 ARG A O 1
ATOM 1264 N N . ALA A 1 164 ? 1.303 -6.679 7.075 1.00 86.69 164 ALA A N 1
ATOM 1265 C CA . ALA A 1 164 ? 2.005 -5.431 6.798 1.00 86.69 164 ALA A CA 1
ATOM 1266 C C . ALA A 1 164 ? 2.868 -4.964 7.983 1.00 86.69 164 ALA A C 1
ATOM 1268 O O . ALA A 1 164 ? 3.891 -4.322 7.752 1.00 86.69 164 ALA A O 1
ATOM 1269 N N . ALA A 1 165 ? 2.490 -5.285 9.225 1.00 84.00 165 ALA A N 1
ATOM 1270 C CA . ALA A 1 165 ? 3.226 -4.886 10.428 1.00 84.00 165 ALA A CA 1
ATOM 1271 C C . ALA A 1 165 ? 4.533 -5.658 10.602 1.00 84.00 165 ALA A C 1
ATOM 1273 O O . ALA A 1 165 ? 5.506 -5.090 11.090 1.00 84.00 165 ALA A O 1
ATOM 1274 N N . GLU A 1 166 ? 4.580 -6.904 10.131 1.00 81.69 166 GLU A N 1
ATOM 1275 C CA . GLU A 1 166 ? 5.813 -7.697 10.068 1.00 81.69 166 GLU A CA 1
ATOM 1276 C C . GLU A 1 166 ? 6.842 -7.088 9.103 1.00 81.69 166 GLU A C 1
ATOM 1278 O O . GLU A 1 166 ? 8.043 -7.193 9.328 1.00 81.69 166 GLU A O 1
ATOM 1283 N N . LEU A 1 167 ? 6.371 -6.447 8.028 1.00 74.62 167 LEU A N 1
ATOM 1284 C CA . LEU A 1 167 ? 7.218 -5.918 6.954 1.00 74.62 167 LEU A CA 1
ATOM 1285 C C . LEU A 1 167 ? 7.586 -4.439 7.142 1.00 74.62 167 LEU A C 1
ATOM 1287 O O . LEU A 1 167 ? 8.630 -4.003 6.665 1.00 74.62 167 LEU A O 1
ATOM 1291 N N . HIS A 1 168 ? 6.731 -3.653 7.806 1.00 69.44 168 HIS A N 1
ATOM 1292 C CA . HIS A 1 168 ? 6.872 -2.196 7.919 1.00 69.44 168 HIS A CA 1
ATOM 1293 C C . HIS A 1 168 ? 6.663 -1.709 9.365 1.00 69.44 168 HIS A C 1
ATOM 1295 O O . HIS A 1 168 ? 5.657 -1.046 9.649 1.00 69.44 168 HIS A O 1
ATOM 1301 N N . PRO A 1 169 ? 7.611 -1.972 10.285 1.00 69.88 169 PRO A N 1
ATOM 1302 C CA . PRO A 1 169 ? 7.422 -1.727 11.719 1.00 69.88 169 PRO A CA 1
ATOM 1303 C C . PRO A 1 169 ? 7.318 -0.243 12.123 1.00 69.88 169 PRO A C 1
ATOM 1305 O O . PRO A 1 169 ? 6.939 0.049 13.250 1.00 69.88 169 PRO A O 1
ATOM 1308 N N . PHE A 1 170 ? 7.577 0.708 11.216 1.00 72.81 170 PHE A N 1
ATOM 1309 C CA . PHE A 1 170 ? 7.616 2.151 11.518 1.00 72.81 170 PHE A CA 1
ATOM 1310 C C . PHE A 1 170 ? 6.491 2.981 10.863 1.00 72.81 170 PHE A C 1
ATOM 1312 O O . PHE A 1 170 ? 6.570 4.206 10.772 1.00 72.81 170 PHE A O 1
ATOM 1319 N N . ARG A 1 171 ? 5.413 2.357 10.364 1.00 75.62 171 ARG A N 1
ATOM 1320 C CA . ARG A 1 171 ? 4.328 3.078 9.663 1.00 75.62 171 ARG A CA 1
ATOM 1321 C C . ARG A 1 171 ? 3.177 3.453 10.610 1.00 75.62 171 ARG A C 1
ATOM 1323 O O . ARG A 1 171 ? 2.243 2.683 10.794 1.00 75.62 171 ARG A O 1
ATOM 1330 N N . LEU A 1 172 ? 3.156 4.692 11.110 1.00 80.56 172 LEU A N 1
ATOM 1331 C CA . LEU A 1 172 ? 2.084 5.226 11.982 1.00 80.56 172 LEU A CA 1
ATOM 1332 C C . LEU A 1 172 ? 0.631 4.929 11.515 1.00 80.56 172 LEU A C 1
ATOM 1334 O O . LEU A 1 172 ? -0.184 4.497 12.340 1.00 80.56 172 LEU A O 1
ATOM 1338 N N . PRO A 1 173 ? 0.254 5.103 10.222 1.00 84.62 173 PRO A N 1
ATOM 1339 C CA . PRO A 1 173 ? -1.116 4.823 9.774 1.00 84.62 173 PRO A CA 1
ATOM 1340 C C . PRO A 1 173 ? -1.525 3.353 9.915 1.00 84.62 173 PRO A C 1
ATOM 1342 O O . PRO A 1 173 ? -2.710 3.068 10.074 1.00 84.62 173 PRO A O 1
ATOM 1345 N N . LEU A 1 174 ? -0.555 2.434 9.867 1.00 87.75 174 LEU A N 1
ATOM 1346 C CA . LEU A 1 174 ? -0.785 1.001 10.007 1.00 87.75 174 LEU A CA 1
ATOM 1347 C C . LEU A 1 174 ? -1.249 0.660 11.424 1.00 87.75 174 LEU A C 1
ATOM 1349 O O . LEU A 1 174 ? -2.301 0.052 11.598 1.00 87.75 174 LEU A O 1
ATOM 1353 N N . PHE A 1 175 ? -0.505 1.114 12.435 1.00 90.19 175 PHE A N 1
ATOM 1354 C CA . PHE A 1 175 ? -0.843 0.850 13.834 1.00 90.19 175 PHE A CA 1
ATOM 1355 C C . PHE A 1 175 ? -2.125 1.565 14.263 1.00 90.19 175 PHE A C 1
ATOM 1357 O O . PHE A 1 175 ? -2.914 1.003 15.015 1.00 90.19 175 PHE A O 1
ATOM 1364 N N . THR A 1 176 ? -2.413 2.743 13.700 1.00 91.88 176 THR A N 1
ATOM 1365 C CA . THR A 1 176 ? -3.719 3.400 13.893 1.00 91.88 176 THR A CA 1
ATOM 1366 C C . THR A 1 176 ? -4.873 2.515 13.399 1.00 91.88 176 THR A C 1
ATOM 1368 O O . THR A 1 176 ? -5.889 2.378 14.083 1.00 91.88 176 THR A O 1
ATOM 1371 N N . ALA A 1 177 ? -4.721 1.898 12.222 1.00 93.94 177 ALA A N 1
ATOM 1372 C CA . ALA A 1 177 ? -5.722 0.993 11.666 1.00 93.94 177 ALA A CA 1
ATOM 1373 C C . ALA A 1 177 ? -5.834 -0.316 12.469 1.00 93.94 177 ALA A C 1
ATOM 1375 O O . ALA A 1 177 ? -6.949 -0.753 12.748 1.00 93.94 177 ALA A O 1
ATOM 1376 N N . LEU A 1 178 ? -4.706 -0.898 12.902 1.00 95.81 178 LEU A N 1
ATOM 1377 C CA . LEU A 1 178 ? -4.679 -2.093 13.758 1.00 95.81 178 LEU A CA 1
ATOM 1378 C C . LEU A 1 178 ? -5.405 -1.863 15.080 1.00 95.81 178 LEU A C 1
ATOM 1380 O O . LEU A 1 178 ? -6.288 -2.643 15.420 1.00 95.81 178 LEU A O 1
ATOM 1384 N N . VAL A 1 179 ? -5.100 -0.774 15.792 1.00 96.50 179 VAL A N 1
ATOM 1385 C CA . VAL A 1 179 ? -5.780 -0.431 17.051 1.00 96.50 179 VAL A CA 1
ATOM 1386 C C . VAL A 1 179 ? -7.289 -0.358 16.843 1.00 96.50 179 VAL A C 1
ATOM 1388 O O . VAL A 1 179 ? -8.051 -0.937 17.619 1.00 96.50 179 VAL A O 1
ATOM 1391 N N . GLN A 1 180 ? -7.740 0.337 15.795 1.00 96.25 180 GLN A N 1
ATOM 1392 C CA . GLN A 1 180 ? -9.168 0.469 15.532 1.00 96.25 180 GLN A CA 1
ATOM 1393 C C . GLN A 1 180 ? -9.804 -0.891 15.201 1.00 96.25 180 GLN A C 1
ATOM 1395 O O . GLN A 1 180 ? -10.794 -1.265 15.830 1.00 96.25 180 GLN A O 1
ATOM 1400 N N . CYS A 1 181 ? -9.226 -1.656 14.274 1.00 97.38 181 CYS A N 1
ATOM 1401 C CA . CYS A 1 181 ? -9.809 -2.926 13.856 1.00 97.38 181 CYS A CA 1
ATOM 1402 C C . CYS A 1 181 ? -9.740 -4.014 14.935 1.00 97.38 181 CYS A C 1
ATOM 1404 O O . CYS A 1 181 ? -10.687 -4.789 15.060 1.00 97.38 181 CYS A O 1
ATOM 1406 N N . TYR A 1 182 ? -8.697 -4.052 15.769 1.00 97.94 182 TYR A N 1
ATOM 1407 C CA . TYR A 1 182 ? -8.652 -4.951 16.923 1.00 97.94 182 TYR A CA 1
ATOM 1408 C C . TYR A 1 182 ? -9.746 -4.632 17.940 1.00 97.94 182 TYR A C 1
ATOM 1410 O O . TYR A 1 182 ? -10.399 -5.547 18.440 1.00 97.94 182 TYR A O 1
ATOM 1418 N N . ARG A 1 183 ? -10.010 -3.347 18.206 1.00 97.06 183 ARG A N 1
ATOM 1419 C CA . ARG A 1 183 ? -11.109 -2.936 19.095 1.00 97.06 183 ARG A CA 1
ATOM 1420 C C . ARG A 1 183 ? -12.473 -3.325 18.538 1.00 97.06 183 ARG A C 1
ATOM 1422 O O . ARG A 1 183 ? -13.306 -3.809 19.299 1.00 97.06 183 ARG A O 1
ATOM 1429 N N . GLU A 1 184 ? -12.695 -3.136 17.239 1.00 96.38 184 GLU A N 1
ATOM 1430 C CA . GLU A 1 184 ? -13.932 -3.559 16.565 1.00 96.38 184 GLU A CA 1
ATOM 1431 C C . GLU A 1 184 ? -14.114 -5.085 16.597 1.00 96.38 184 GLU A C 1
ATOM 1433 O O . GLU A 1 184 ? -15.231 -5.569 16.756 1.00 96.38 184 GLU A O 1
ATOM 1438 N N . ALA A 1 185 ? -13.018 -5.845 16.524 1.00 95.94 185 ALA A N 1
ATOM 1439 C CA . ALA A 1 185 ? -13.018 -7.303 16.633 1.00 95.94 185 ALA A CA 1
ATOM 1440 C C . ALA A 1 185 ? -13.072 -7.831 18.085 1.00 95.94 185 ALA A C 1
ATOM 1442 O O . ALA A 1 185 ? -13.070 -9.044 18.287 1.00 95.94 185 ALA A O 1
ATOM 1443 N N . GLY A 1 186 ? -13.074 -6.958 19.101 1.00 96.81 186 GLY A N 1
ATOM 1444 C CA . GLY A 1 186 ? -13.027 -7.349 20.518 1.00 96.81 186 GLY A CA 1
ATOM 1445 C C . GLY A 1 186 ? -11.674 -7.908 20.990 1.00 96.81 186 GLY A C 1
ATOM 1446 O O . GLY A 1 186 ? -11.573 -8.424 22.102 1.00 96.81 186 GLY A O 1
ATOM 1447 N N . ARG A 1 187 ? -10.619 -7.793 20.175 1.00 97.50 187 ARG A N 1
ATOM 1448 C CA . ARG A 1 187 ? -9.242 -8.220 20.480 1.00 97.50 187 ARG A CA 1
ATOM 1449 C C . ARG A 1 187 ? -8.510 -7.135 21.278 1.00 97.50 187 ARG A C 1
ATOM 1451 O O . ARG A 1 187 ? -7.575 -6.504 20.795 1.00 97.50 187 ARG A O 1
ATOM 1458 N N . TYR A 1 188 ? -8.973 -6.863 22.498 1.00 96.19 188 TYR A N 1
ATOM 1459 C CA . TYR A 1 188 ? -8.491 -5.722 23.290 1.00 96.19 188 TYR A CA 1
ATOM 1460 C C . TYR A 1 188 ? -7.011 -5.815 23.691 1.00 96.19 188 TYR A C 1
ATOM 1462 O O . TYR A 1 188 ? -6.333 -4.793 23.669 1.00 96.19 188 TYR A O 1
ATOM 1470 N N . SER A 1 189 ? -6.494 -7.014 23.981 1.00 96.62 189 SER A N 1
ATOM 1471 C CA . SER A 1 189 ? -5.065 -7.218 24.275 1.00 96.62 189 SER A CA 1
ATOM 1472 C C . SER A 1 189 ? -4.174 -6.779 23.113 1.00 96.62 189 SER A C 1
ATOM 1474 O O . SER A 1 189 ? -3.180 -6.084 23.302 1.00 96.62 189 SER A O 1
ATOM 1476 N N . ASP A 1 190 ? -4.565 -7.143 21.895 1.00 95.19 190 ASP A N 1
ATOM 1477 C CA . ASP A 1 190 ? -3.795 -6.852 20.687 1.00 95.19 190 ASP A CA 1
ATOM 1478 C C . ASP A 1 190 ? -3.905 -5.366 20.331 1.00 95.19 190 ASP A C 1
ATOM 1480 O O . ASP A 1 190 ? -2.943 -4.749 19.873 1.00 95.19 190 ASP A O 1
ATOM 1484 N N . ALA A 1 191 ? -5.063 -4.755 20.612 1.00 96.31 191 ALA A N 1
ATOM 1485 C CA . ALA A 1 191 ? -5.241 -3.314 20.504 1.00 96.31 191 ALA A CA 1
ATOM 1486 C C . ALA A 1 191 ? -4.316 -2.544 21.459 1.00 96.31 191 ALA A C 1
ATOM 1488 O O . ALA A 1 191 ? -3.739 -1.543 21.045 1.00 96.31 191 ALA A O 1
ATOM 1489 N N . GLU A 1 192 ? -4.155 -2.994 22.707 1.00 95.81 192 GLU A N 1
ATOM 1490 C CA . GLU A 1 192 ? -3.240 -2.366 23.671 1.00 95.81 192 GLU A CA 1
ATOM 1491 C C . GLU A 1 192 ? -1.781 -2.473 23.223 1.00 95.81 192 GLU A C 1
ATOM 1493 O O . GLU A 1 192 ? -1.052 -1.482 23.265 1.00 95.81 192 GLU A O 1
ATOM 1498 N N . GLN A 1 193 ? -1.369 -3.635 22.713 1.00 93.19 193 GLN A N 1
ATOM 1499 C CA . GLN A 1 193 ? -0.026 -3.816 22.157 1.00 93.19 193 GLN A CA 1
ATOM 1500 C C . GLN A 1 193 ? 0.213 -2.897 20.955 1.00 93.19 193 GLN A C 1
ATOM 1502 O O . GLN A 1 193 ? 1.200 -2.162 20.919 1.00 93.19 193 GLN A O 1
ATOM 1507 N N . ALA A 1 194 ? -0.717 -2.872 19.996 1.00 92.38 194 ALA A N 1
ATOM 1508 C CA . ALA A 1 194 ? -0.623 -1.992 18.834 1.00 92.38 194 ALA A CA 1
ATOM 1509 C C . ALA A 1 194 ? -0.630 -0.504 19.232 1.00 92.38 194 ALA A C 1
ATOM 1511 O O . ALA A 1 194 ? 0.047 0.307 18.601 1.00 92.38 194 ALA A O 1
ATOM 1512 N N . GLN A 1 195 ? -1.356 -0.140 20.292 1.00 94.06 195 GLN A N 1
ATOM 1513 C CA . GLN A 1 195 ? -1.401 1.219 20.829 1.00 94.06 195 GLN A CA 1
ATOM 1514 C C . GLN A 1 195 ? -0.078 1.621 21.489 1.00 94.06 195 GLN A C 1
ATOM 1516 O O . GLN A 1 195 ? 0.342 2.768 21.335 1.00 94.06 195 GLN A O 1
ATOM 1521 N N . ALA A 1 196 ? 0.583 0.700 22.194 1.00 92.06 196 ALA A N 1
ATOM 1522 C CA . ALA A 1 196 ? 1.900 0.938 22.779 1.00 92.06 196 ALA A CA 1
ATOM 1523 C C . ALA A 1 196 ? 2.958 1.180 21.692 1.00 92.06 196 ALA A C 1
ATOM 1525 O O . ALA A 1 196 ? 3.727 2.133 21.792 1.00 92.06 196 ALA A O 1
ATOM 1526 N N . VAL A 1 197 ? 2.937 0.383 20.616 1.00 89.00 197 VAL A N 1
ATOM 1527 C CA . VAL A 1 197 ? 3.817 0.599 19.453 1.00 89.00 197 VAL A CA 1
ATOM 1528 C C . VAL A 1 197 ? 3.505 1.927 18.766 1.00 89.00 197 VAL A C 1
ATOM 1530 O O . VAL A 1 197 ? 4.407 2.681 18.423 1.00 89.00 197 VAL A O 1
ATOM 1533 N N . LEU A 1 198 ? 2.225 2.265 18.591 1.00 89.62 198 LEU A N 1
ATOM 1534 C CA . LEU A 1 198 ? 1.846 3.557 18.021 1.00 89.62 198 LEU A CA 1
ATOM 1535 C C . LEU A 1 198 ? 2.392 4.726 18.856 1.00 89.62 198 LEU A C 1
ATOM 1537 O O . LEU A 1 198 ? 2.887 5.690 18.281 1.00 89.62 198 LEU A O 1
ATOM 1541 N N . ALA A 1 199 ? 2.313 4.631 20.186 1.00 89.06 199 ALA A N 1
ATOM 1542 C CA . ALA A 1 199 ? 2.803 5.659 21.098 1.00 89.06 199 ALA A CA 1
ATOM 1543 C C . ALA A 1 199 ? 4.328 5.835 21.009 1.00 89.06 199 ALA A C 1
ATOM 1545 O O . ALA A 1 199 ? 4.795 6.965 20.857 1.00 89.06 199 ALA A O 1
ATOM 1546 N N . SER A 1 200 ? 5.092 4.738 21.016 1.00 87.50 200 SER A N 1
ATOM 1547 C CA . SER A 1 200 ? 6.553 4.814 20.894 1.00 87.50 200 SER A CA 1
ATOM 1548 C C . SER A 1 200 ? 6.988 5.404 19.552 1.00 87.50 200 SER A C 1
ATOM 1550 O O . SER A 1 200 ? 7.885 6.242 19.505 1.00 87.50 200 SER A O 1
ATOM 1552 N N . LEU A 1 201 ? 6.306 5.047 18.459 1.00 83.00 201 LEU A N 1
ATOM 1553 C CA . LEU A 1 201 ? 6.567 5.626 17.140 1.00 83.00 201 LEU A CA 1
ATOM 1554 C C . LEU A 1 201 ? 6.248 7.123 17.086 1.00 83.00 201 LEU A C 1
ATOM 1556 O O . LEU A 1 201 ? 6.949 7.873 16.414 1.00 83.00 201 LEU A O 1
ATOM 1560 N N . THR A 1 202 ? 5.186 7.580 17.759 1.00 83.69 202 THR A N 1
ATOM 1561 C CA . THR A 1 202 ? 4.881 9.018 17.808 1.00 83.69 202 THR A CA 1
ATOM 1562 C C . THR A 1 202 ? 5.904 9.810 18.609 1.00 83.69 202 THR A C 1
ATOM 1564 O O . THR A 1 202 ? 6.198 10.939 18.232 1.00 83.69 202 THR A O 1
ATOM 1567 N N . GLU A 1 203 ? 6.452 9.230 19.676 1.00 82.12 203 GLU A N 1
ATOM 1568 C CA . GLU A 1 203 ? 7.477 9.861 20.513 1.00 82.12 203 GLU A CA 1
ATOM 1569 C C . GLU A 1 203 ? 8.783 10.050 19.732 1.00 82.12 203 GLU A C 1
ATOM 1571 O O . GLU A 1 203 ? 9.278 11.167 19.633 1.00 82.12 203 GLU A O 1
ATOM 1576 N N . GLN A 1 204 ? 9.243 9.008 19.033 1.00 75.06 204 GLN A N 1
ATOM 1577 C CA . GLN A 1 204 ? 10.433 9.064 18.168 1.00 75.06 204 GLN A CA 1
ATOM 1578 C C . GLN A 1 204 ? 10.329 10.089 17.027 1.00 75.06 204 GLN A C 1
ATOM 1580 O O . GLN A 1 204 ? 11.334 10.599 16.548 1.00 75.06 204 GLN A O 1
ATOM 1585 N N . VAL A 1 205 ? 9.116 10.378 16.546 1.00 70.06 205 VAL A N 1
ATOM 1586 C CA . VAL A 1 205 ? 8.899 11.383 15.489 1.00 70.06 205 VAL A CA 1
ATOM 1587 C C . VAL A 1 205 ? 8.905 12.811 16.045 1.00 70.06 205 VAL A C 1
ATOM 1589 O O . VAL A 1 205 ? 9.170 13.751 15.295 1.00 70.06 205 VAL A O 1
ATOM 1592 N N . LEU A 1 206 ? 8.575 12.990 17.325 1.00 65.19 206 LEU A N 1
ATOM 1593 C CA . LEU A 1 206 ? 8.495 14.300 17.976 1.00 65.19 206 LEU A CA 1
ATOM 1594 C C . LEU A 1 206 ? 9.820 14.723 18.623 1.00 65.19 206 LEU A C 1
ATOM 1596 O O . LEU A 1 206 ? 10.084 15.922 18.647 1.00 65.19 206 LEU A O 1
ATOM 1600 N N . ASP A 1 207 ? 10.645 13.765 19.051 1.00 55.97 207 ASP A N 1
ATOM 1601 C CA . ASP A 1 207 ? 12.030 13.971 19.490 1.00 55.97 207 ASP A CA 1
ATOM 1602 C C . ASP A 1 207 ? 12.997 13.186 18.581 1.00 55.97 207 ASP A C 1
ATOM 1604 O O . ASP A 1 207 ? 13.413 12.075 18.919 1.00 55.97 207 ASP A O 1
ATOM 1608 N N . PRO A 1 208 ? 13.335 13.720 17.391 1.00 53.75 208 PRO A N 1
ATOM 1609 C CA . PRO A 1 208 ? 14.459 13.215 16.623 1.00 53.75 208 PRO A CA 1
ATOM 1610 C C . PRO A 1 208 ? 15.745 13.723 17.287 1.00 53.75 208 PRO A C 1
ATOM 1612 O O . PRO A 1 208 ? 16.041 14.915 17.192 1.00 53.75 208 PRO A O 1
ATOM 1615 N N . ASP A 1 209 ? 16.461 12.846 17.992 1.00 47.41 209 ASP A N 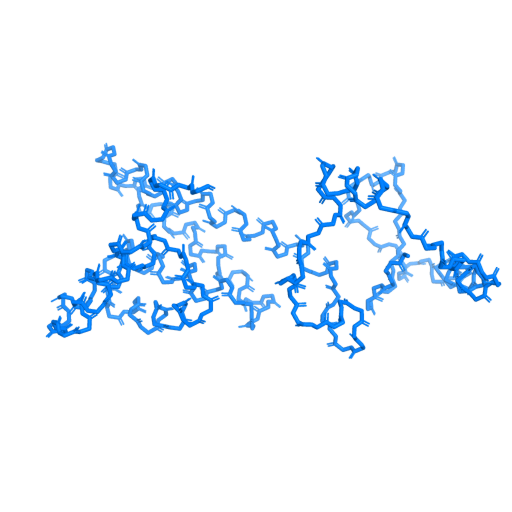1
ATOM 1616 C CA . ASP A 1 209 ? 17.833 13.122 18.455 1.00 47.41 209 ASP A CA 1
ATOM 1617 C C . ASP A 1 209 ? 18.736 13.643 17.315 1.00 47.41 209 ASP A C 1
ATOM 1619 O O . ASP A 1 209 ? 18.629 13.127 16.172 1.00 47.41 209 ASP A O 1
#